Protein AF-A0A3D5JDA7-F1 (afdb_monomer_lite)

pLDDT: mean 91.05, std 12.35, range [34.69, 98.81]

Foldseek 3Di:
DDDPDPPCVVVPPPDPPADPPQHDDVSVVVCLVPVLPQDQDDQAQWDWDADPVQFIWIKHKFAAPDPAAQEEEEEAEAPQDALRRRVNSNVVVVCNVVRHIYIRTGQCLHDPSVVRHPDGDFLCSLVSCLVVLVVRCVVRPPHAYEYEYEASRLSSVVNNCVVPVVSVVSHPYYHYYNYDPDPPDD

Structure (mmCIF, N/CA/C/O backbone):
data_AF-A0A3D5JDA7-F1
#
_entry.id   AF-A0A3D5JDA7-F1
#
loop_
_atom_site.group_PDB
_atom_site.id
_atom_site.type_symbol
_atom_site.label_atom_id
_atom_site.label_alt_id
_atom_site.label_comp_id
_atom_site.label_asym_id
_atom_site.label_entity_id
_atom_site.label_seq_id
_atom_site.pdbx_PDB_ins_code
_atom_site.Cartn_x
_atom_site.Cartn_y
_atom_site.Cartn_z
_atom_site.occupancy
_atom_site.B_iso_or_equiv
_atom_site.auth_seq_id
_atom_site.auth_comp_id
_atom_site.auth_asym_id
_atom_site.auth_atom_id
_atom_site.pdbx_PDB_model_num
ATOM 1 N N . MET A 1 1 ? 11.408 -21.716 16.503 1.00 34.69 1 MET A N 1
ATOM 2 C CA . MET A 1 1 ? 11.773 -20.973 15.280 1.00 34.69 1 MET A CA 1
ATOM 3 C C . MET A 1 1 ? 10.853 -21.436 14.167 1.00 34.69 1 MET A C 1
ATOM 5 O O . MET A 1 1 ? 10.962 -22.576 13.739 1.00 34.69 1 MET A O 1
ATOM 9 N N . SER A 1 2 ? 9.880 -20.608 13.792 1.00 35.88 2 SER A N 1
ATOM 10 C CA . SER A 1 2 ? 9.043 -20.865 12.620 1.00 35.88 2 SER A CA 1
ATOM 11 C C . SER A 1 2 ? 9.889 -20.567 11.388 1.00 35.88 2 SER A C 1
ATOM 13 O O . SER A 1 2 ? 10.283 -19.421 11.195 1.00 35.88 2 SER A O 1
ATOM 15 N N . PHE A 1 3 ? 10.226 -21.583 10.599 1.00 36.78 3 PHE A N 1
ATOM 16 C CA . PHE A 1 3 ? 10.846 -21.373 9.293 1.00 36.78 3 PHE A CA 1
ATOM 17 C C . PHE A 1 3 ? 9.870 -20.619 8.377 1.00 36.78 3 PHE A C 1
ATOM 19 O O . PHE A 1 3 ? 8.657 -20.818 8.473 1.00 36.78 3 PHE A O 1
ATOM 26 N N . LEU A 1 4 ? 10.398 -19.788 7.472 1.00 46.84 4 LEU A N 1
ATOM 27 C CA . LEU A 1 4 ? 9.704 -19.424 6.235 1.00 46.84 4 LEU A CA 1
ATOM 28 C C . LEU A 1 4 ? 9.310 -20.736 5.547 1.00 46.84 4 LEU A C 1
ATOM 30 O O . LEU A 1 4 ? 10.174 -21.462 5.055 1.00 46.84 4 LEU A O 1
ATOM 34 N N . ARG A 1 5 ? 8.024 -21.095 5.582 1.00 48.41 5 ARG A N 1
ATOM 35 C CA . ARG A 1 5 ? 7.529 -22.211 4.779 1.00 48.41 5 ARG A CA 1
ATOM 36 C C . ARG A 1 5 ? 7.528 -21.757 3.326 1.00 48.41 5 ARG A C 1
ATOM 38 O O . ARG A 1 5 ? 6.917 -20.750 2.993 1.00 48.41 5 ARG A O 1
ATOM 45 N N . ASN A 1 6 ? 8.241 -22.492 2.480 1.00 56.59 6 ASN A N 1
ATOM 46 C CA . ASN A 1 6 ? 8.119 -22.385 1.032 1.00 56.59 6 ASN A CA 1
ATOM 47 C C . ASN A 1 6 ? 7.105 -23.434 0.544 1.00 56.59 6 ASN A C 1
ATOM 49 O O . ASN A 1 6 ? 7.445 -24.327 -0.222 1.00 56.59 6 ASN A O 1
ATOM 53 N N . ASP A 1 7 ? 5.883 -23.383 1.077 1.00 59.59 7 ASP A N 1
ATOM 54 C CA . ASP A 1 7 ? 4.738 -24.203 0.650 1.00 59.59 7 ASP A CA 1
ATOM 55 C C . ASP A 1 7 ? 3.916 -23.510 -0.453 1.00 59.59 7 ASP A C 1
ATOM 57 O O . ASP A 1 7 ? 2.915 -24.043 -0.926 1.00 59.59 7 ASP A O 1
ATOM 61 N N . ALA A 1 8 ? 4.373 -22.346 -0.927 1.00 57.91 8 ALA A N 1
ATOM 62 C CA . ALA A 1 8 ? 3.719 -21.565 -1.970 1.00 57.91 8 ALA A CA 1
ATOM 63 C C . ALA A 1 8 ? 3.495 -22.349 -3.276 1.00 57.91 8 ALA A C 1
ATOM 65 O O . ALA A 1 8 ? 2.518 -22.085 -3.970 1.00 57.91 8 ALA A O 1
ATOM 66 N N . ALA A 1 9 ? 4.355 -23.321 -3.600 1.00 57.16 9 ALA A N 1
ATOM 67 C CA . ALA A 1 9 ? 4.251 -24.106 -4.832 1.00 57.16 9 ALA A CA 1
ATOM 68 C C . ALA A 1 9 ? 2.962 -24.946 -4.921 1.00 57.16 9 ALA A C 1
ATOM 70 O O . ALA A 1 9 ? 2.455 -25.151 -6.021 1.00 57.16 9 ALA A O 1
ATOM 71 N N . ASP A 1 10 ? 2.410 -25.378 -3.782 1.00 64.38 10 ASP A N 1
ATOM 72 C CA . ASP A 1 10 ? 1.181 -26.184 -3.737 1.00 64.38 10 ASP A CA 1
ATOM 73 C C . ASP A 1 10 ? -0.087 -25.322 -3.587 1.00 64.38 10 ASP A C 1
ATOM 75 O O . ASP A 1 10 ? -1.205 -25.811 -3.751 1.00 64.38 10 ASP A O 1
ATOM 79 N N . VAL A 1 11 ? 0.075 -24.033 -3.266 1.00 68.06 11 VAL A N 1
ATOM 80 C CA . VAL A 1 11 ? -1.025 -23.104 -2.942 1.00 68.06 11 VAL A CA 1
ATOM 81 C C . VAL A 1 11 ? -1.235 -22.056 -4.041 1.00 68.06 11 VAL A C 1
ATOM 83 O O . VAL A 1 11 ? -2.347 -21.559 -4.217 1.00 68.06 11 VAL A O 1
ATOM 86 N N . ILE A 1 12 ? -0.188 -21.721 -4.800 1.00 67.69 12 ILE A N 1
ATOM 87 C CA . ILE A 1 12 ? -0.227 -20.726 -5.874 1.00 67.69 12 ILE A CA 1
ATOM 88 C C . ILE A 1 12 ? -0.239 -21.458 -7.222 1.00 67.69 12 ILE A C 1
ATOM 90 O O . ILE A 1 12 ? 0.688 -22.217 -7.507 1.00 67.69 12 ILE A O 1
ATOM 94 N N . PRO A 1 13 ? -1.254 -21.243 -8.082 1.00 73.62 13 PRO A N 1
ATOM 95 C CA . PRO A 1 13 ? -1.274 -21.856 -9.404 1.00 73.62 13 PRO A CA 1
ATOM 96 C C . PRO A 1 13 ? -0.044 -21.425 -10.222 1.00 73.62 13 PRO A C 1
ATOM 98 O O . PRO A 1 13 ? 0.426 -20.292 -10.071 1.00 73.62 13 PRO A O 1
ATOM 101 N N . PRO A 1 14 ? 0.470 -22.286 -11.121 1.00 72.00 14 PRO A N 1
ATOM 102 C CA . PRO A 1 14 ? 1.621 -21.945 -11.945 1.00 72.00 14 PRO A CA 1
ATOM 103 C C . PRO A 1 14 ? 1.342 -20.681 -12.765 1.00 72.00 14 PRO A C 1
ATOM 105 O O . PRO A 1 14 ? 0.269 -20.520 -13.354 1.00 72.00 14 PRO A O 1
ATOM 108 N N . PHE A 1 15 ? 2.319 -19.776 -12.812 1.00 79.00 15 PHE A N 1
ATOM 109 C CA . PHE A 1 15 ? 2.200 -18.536 -13.569 1.00 79.00 15 PHE A CA 1
ATOM 110 C C . PHE A 1 15 ? 2.144 -18.830 -15.076 1.00 79.00 15 PHE A C 1
ATOM 112 O O . PHE A 1 15 ? 3.141 -19.192 -15.692 1.00 79.00 15 PHE A O 1
ATOM 119 N N . GLY A 1 16 ? 0.966 -18.660 -15.682 1.00 80.06 16 GLY A N 1
ATOM 120 C CA . GLY A 1 16 ? 0.737 -18.855 -17.122 1.00 80.06 16 GLY A CA 1
ATOM 121 C C . GLY A 1 16 ? 0.811 -17.572 -17.959 1.00 80.06 16 GLY A C 1
ATOM 122 O O . GLY A 1 16 ? 0.364 -17.562 -19.105 1.00 80.06 16 GLY A O 1
ATOM 123 N N . GLY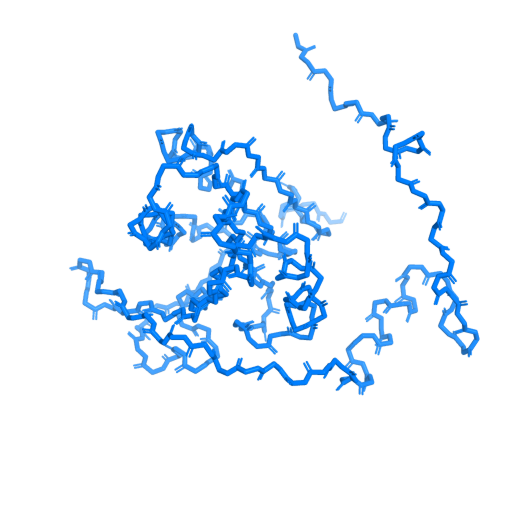 A 1 17 ? 1.294 -16.465 -17.383 1.00 82.38 17 GLY A N 1
ATOM 124 C CA . GLY A 1 17 ? 1.274 -15.138 -18.011 1.00 82.38 17 GLY A CA 1
ATOM 125 C C . GLY A 1 17 ? 2.428 -14.855 -18.978 1.00 82.38 17 GLY A C 1
ATOM 126 O O . GLY A 1 17 ? 2.442 -13.802 -19.620 1.00 82.38 17 GLY A O 1
ATOM 127 N N . GLU A 1 18 ? 3.394 -15.767 -19.101 1.00 87.94 18 GLU A N 1
ATOM 128 C CA . GLU A 1 18 ? 4.544 -15.586 -19.986 1.00 87.94 18 GLU A CA 1
ATOM 129 C C . GLU A 1 18 ? 4.147 -15.601 -21.462 1.00 87.94 18 GLU A C 1
ATOM 131 O O . GLU A 1 18 ? 3.424 -16.480 -21.932 1.00 87.94 18 GLU A O 1
ATOM 136 N N . ARG A 1 19 ? 4.615 -14.600 -22.217 1.00 87.25 19 ARG A N 1
ATOM 137 C CA . ARG A 1 19 ? 4.368 -14.490 -23.659 1.00 87.25 19 ARG A CA 1
ATOM 138 C C . ARG A 1 19 ? 5.565 -13.856 -24.331 1.00 87.25 19 ARG A C 1
ATOM 140 O O . ARG A 1 19 ? 5.957 -12.764 -23.932 1.00 87.25 19 ARG A O 1
ATOM 147 N N . PHE A 1 20 ? 6.080 -14.485 -25.388 1.00 90.75 20 PHE A N 1
ATOM 148 C CA . PHE A 1 20 ? 7.142 -13.912 -26.219 1.00 90.75 20 PHE A CA 1
ATOM 149 C C . PHE A 1 20 ? 6.814 -12.451 -26.610 1.00 90.75 20 PHE A C 1
ATOM 151 O O . PHE A 1 20 ? 5.687 -12.186 -27.044 1.00 90.75 20 PHE A O 1
ATOM 158 N N . PRO A 1 21 ? 7.750 -11.492 -26.460 1.00 91.62 21 PRO A N 1
ATOM 159 C CA . PRO A 1 21 ? 9.155 -11.662 -26.058 1.00 91.62 21 PRO A CA 1
ATOM 160 C C . PRO A 1 21 ? 9.408 -11.670 -24.534 1.00 91.62 21 PRO A C 1
ATOM 162 O O . PRO A 1 21 ? 10.550 -11.798 -24.114 1.00 91.62 21 PRO A O 1
ATOM 165 N N . TRP A 1 22 ? 8.377 -11.545 -23.696 1.00 91.75 22 TRP A N 1
ATOM 166 C CA . TRP A 1 22 ? 8.453 -11.444 -22.231 1.00 91.75 22 TRP A CA 1
ATOM 167 C C . TRP A 1 22 ? 8.431 -12.825 -21.551 1.00 91.75 22 TRP A C 1
ATOM 169 O O . TRP A 1 22 ? 7.424 -13.237 -20.971 1.00 91.75 22 TRP A O 1
ATOM 179 N N . ILE A 1 23 ? 9.527 -13.570 -21.677 1.00 90.94 23 ILE A N 1
ATOM 180 C CA . ILE A 1 23 ? 9.689 -14.912 -21.088 1.00 90.94 23 ILE A CA 1
ATOM 181 C C . ILE A 1 23 ? 10.634 -14.823 -19.882 1.00 90.94 23 ILE A C 1
ATOM 183 O O . ILE A 1 23 ? 11.684 -14.188 -19.972 1.00 90.94 23 ILE A O 1
ATOM 187 N N . GLY A 1 24 ? 10.265 -15.448 -18.763 1.00 88.56 24 GLY A N 1
ATOM 188 C CA . GLY A 1 24 ? 10.981 -15.355 -17.489 1.00 88.56 24 GLY A CA 1
ATOM 189 C C . GLY A 1 24 ? 10.700 -14.083 -16.672 1.00 88.56 24 GLY A C 1
ATOM 190 O O . GLY A 1 24 ? 10.201 -13.072 -17.176 1.00 88.56 24 GLY A O 1
ATOM 191 N N . GLY A 1 25 ? 11.042 -14.131 -15.379 1.00 85.50 25 GLY A N 1
ATOM 192 C CA . GLY A 1 25 ? 10.716 -13.084 -14.398 1.00 85.50 25 GLY A CA 1
ATOM 193 C C . GLY A 1 25 ? 11.324 -11.709 -14.699 1.00 85.50 25 GLY A C 1
ATOM 194 O O . GLY A 1 25 ? 10.655 -10.686 -14.530 1.00 85.50 25 GLY A O 1
ATOM 195 N N . ASP A 1 26 ? 12.553 -11.670 -15.216 1.00 89.19 26 ASP A N 1
ATOM 196 C CA . ASP A 1 26 ? 13.235 -10.410 -15.537 1.00 89.19 26 ASP A CA 1
ATOM 197 C C . ASP A 1 26 ? 12.553 -9.686 -16.698 1.00 89.19 26 ASP A C 1
ATOM 199 O O . ASP A 1 26 ? 12.237 -8.498 -16.608 1.00 89.19 26 ASP A O 1
ATOM 203 N N . LEU A 1 27 ? 12.246 -10.406 -17.782 1.00 91.00 27 LEU A N 1
ATOM 204 C CA . LEU A 1 27 ? 11.565 -9.813 -18.931 1.00 91.00 27 LEU A CA 1
ATOM 205 C C . LEU A 1 27 ? 10.109 -9.464 -18.611 1.00 91.00 27 LEU A C 1
ATOM 207 O O . LEU A 1 27 ? 9.596 -8.499 -19.169 1.00 91.00 27 LEU A O 1
ATOM 211 N N . GLN A 1 28 ? 9.450 -10.176 -17.693 1.00 87.88 28 GLN A N 1
ATOM 212 C CA . GLN A 1 28 ? 8.140 -9.776 -17.164 1.00 87.88 28 GLN A CA 1
ATOM 213 C C . GLN A 1 28 ? 8.218 -8.467 -16.368 1.00 87.88 28 GLN A C 1
ATOM 215 O O . GLN A 1 28 ? 7.375 -7.585 -16.537 1.00 87.88 28 GLN A O 1
ATOM 220 N N . THR A 1 29 ? 9.270 -8.291 -15.568 1.00 86.31 29 THR A N 1
ATOM 221 C CA . THR A 1 29 ? 9.523 -7.037 -14.847 1.00 86.31 29 THR A CA 1
ATOM 222 C C . THR A 1 29 ? 9.792 -5.892 -15.827 1.00 86.31 29 THR A C 1
ATOM 224 O O . THR A 1 29 ? 9.152 -4.845 -15.748 1.00 86.31 29 THR A O 1
ATOM 227 N N . ILE A 1 30 ? 10.666 -6.097 -16.818 1.00 88.56 30 ILE A N 1
ATOM 228 C CA . ILE A 1 30 ? 10.963 -5.092 -17.852 1.00 88.56 30 ILE A CA 1
ATOM 229 C C . ILE A 1 30 ? 9.715 -4.760 -18.679 1.00 88.56 30 ILE A C 1
ATOM 231 O O . ILE A 1 30 ? 9.437 -3.585 -18.918 1.00 88.56 30 ILE A O 1
ATOM 235 N N . ARG A 1 31 ? 8.921 -5.765 -19.078 1.00 89.44 31 ARG A N 1
ATOM 236 C CA . ARG A 1 31 ? 7.635 -5.570 -19.770 1.00 89.44 31 ARG A CA 1
ATOM 237 C C . ARG A 1 31 ? 6.768 -4.570 -19.021 1.00 89.44 31 ARG A C 1
ATOM 239 O O . ARG A 1 31 ? 6.199 -3.677 -19.646 1.00 89.44 31 ARG A O 1
ATOM 246 N N . HIS A 1 32 ? 6.645 -4.757 -17.709 1.00 84.75 32 HIS A N 1
ATOM 247 C CA . HIS A 1 32 ? 5.807 -3.938 -16.842 1.00 84.75 32 HIS A CA 1
ATOM 248 C C . HIS A 1 32 ? 6.232 -2.468 -16.859 1.00 84.75 32 HIS A C 1
ATOM 250 O O . HIS A 1 32 ? 5.383 -1.586 -16.960 1.00 84.75 32 HIS A O 1
ATOM 256 N N . PHE A 1 33 ? 7.541 -2.209 -16.862 1.00 83.12 33 PHE A N 1
ATOM 257 C CA . PHE A 1 33 ? 8.094 -0.858 -16.984 1.00 83.12 33 PHE A CA 1
ATOM 258 C C . PHE A 1 33 ? 8.031 -0.279 -18.403 1.00 83.12 33 PHE A C 1
ATOM 260 O O . PHE A 1 33 ? 8.069 0.935 -18.555 1.00 83.12 33 PHE A O 1
ATOM 267 N N . LEU A 1 34 ? 7.957 -1.098 -19.454 1.00 89.25 34 LEU A N 1
ATOM 268 C CA . LEU A 1 34 ? 7.920 -0.594 -20.832 1.00 89.25 34 LEU A CA 1
ATOM 269 C C . LEU A 1 34 ? 6.500 -0.363 -21.346 1.00 89.25 34 LEU A C 1
ATOM 271 O O . LEU A 1 34 ? 6.242 0.655 -21.982 1.00 89.25 34 LEU A O 1
ATOM 275 N N . ARG A 1 35 ? 5.575 -1.298 -21.105 1.00 88.06 35 ARG A N 1
ATOM 276 C CA . ARG A 1 35 ? 4.251 -1.270 -21.745 1.00 88.06 35 ARG A CA 1
ATOM 277 C C . ARG A 1 35 ? 3.276 -0.284 -21.132 1.00 88.06 35 ARG A C 1
ATOM 279 O O . ARG A 1 35 ? 2.443 0.227 -21.869 1.00 88.06 35 ARG A O 1
ATOM 286 N N . HIS A 1 36 ? 3.373 -0.043 -19.827 1.00 85.88 36 HIS A N 1
ATOM 287 C CA . HIS A 1 36 ? 2.443 0.815 -19.095 1.00 85.88 36 HIS A CA 1
ATOM 288 C C . HIS A 1 36 ? 0.955 0.549 -19.429 1.00 85.88 36 HIS A C 1
ATOM 290 O O . HIS A 1 36 ? 0.155 1.475 -19.546 1.00 85.88 36 HIS A O 1
ATOM 296 N N . ASP A 1 37 ? 0.588 -0.722 -19.610 1.00 90.44 37 ASP A N 1
ATOM 297 C CA . ASP A 1 37 ? -0.713 -1.158 -20.124 1.00 90.44 37 ASP A CA 1
ATOM 298 C C . ASP A 1 37 ? -1.729 -1.529 -19.033 1.00 90.44 37 ASP A C 1
ATOM 300 O O . ASP A 1 37 ? -2.756 -2.140 -19.329 1.00 90.44 37 ASP A O 1
ATOM 304 N N . ALA A 1 38 ? -1.461 -1.172 -17.774 1.00 90.69 38 ALA A N 1
ATOM 305 C CA . ALA A 1 38 ? -2.420 -1.332 -16.692 1.00 90.69 38 ALA A CA 1
ATOM 306 C C . ALA A 1 38 ? -3.684 -0.498 -16.950 1.00 90.69 38 ALA A C 1
ATOM 308 O O . ALA A 1 38 ? -3.579 0.665 -17.357 1.00 90.69 38 ALA A O 1
ATOM 309 N N . PRO A 1 39 ? -4.877 -1.059 -16.689 1.00 89.94 39 PRO A N 1
ATOM 310 C CA . PRO A 1 39 ? -6.116 -0.311 -16.809 1.00 89.94 39 PRO A CA 1
ATOM 311 C C . PRO A 1 39 ? -6.111 0.834 -15.796 1.00 89.94 39 PRO A C 1
ATOM 313 O O . PRO A 1 39 ? -5.867 0.612 -14.610 1.00 89.94 39 PRO A O 1
ATOM 316 N N . VAL A 1 40 ? -6.390 2.050 -16.264 1.00 93.00 40 VAL A N 1
ATOM 317 C CA . VAL A 1 40 ? -6.551 3.207 -15.380 1.00 93.00 40 VAL A CA 1
ATOM 318 C C . VAL A 1 40 ? -7.796 2.966 -14.523 1.00 93.00 40 VAL A C 1
ATOM 320 O O . VAL A 1 40 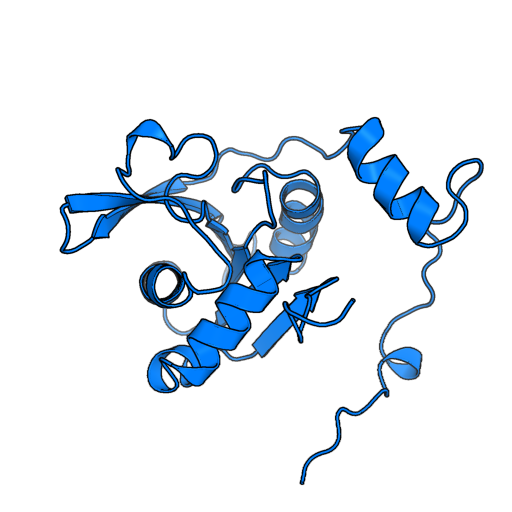? -8.882 2.796 -15.085 1.00 93.00 40 VAL A O 1
ATOM 323 N N . PRO A 1 41 ? -7.665 2.895 -13.191 1.00 90.62 41 PRO A N 1
ATOM 324 C CA . PRO A 1 41 ? -8.812 2.691 -12.329 1.00 90.62 41 PRO A CA 1
ATOM 325 C C . PRO A 1 41 ? -9.618 3.980 -12.157 1.00 90.62 41 PRO A C 1
ATOM 327 O O . PRO A 1 41 ? -9.169 5.067 -12.523 1.00 90.62 41 PRO A O 1
ATOM 330 N N . ASP A 1 42 ? -10.786 3.863 -11.524 1.00 92.31 42 ASP A N 1
ATOM 331 C CA . ASP A 1 42 ? -11.429 5.025 -10.909 1.00 92.31 42 ASP A CA 1
ATOM 332 C C . ASP A 1 42 ? -10.459 5.702 -9.918 1.00 92.31 42 ASP A C 1
ATOM 334 O O . ASP A 1 42 ? -9.550 5.060 -9.375 1.00 92.31 42 ASP A O 1
ATOM 338 N N . SER A 1 43 ? -10.623 7.001 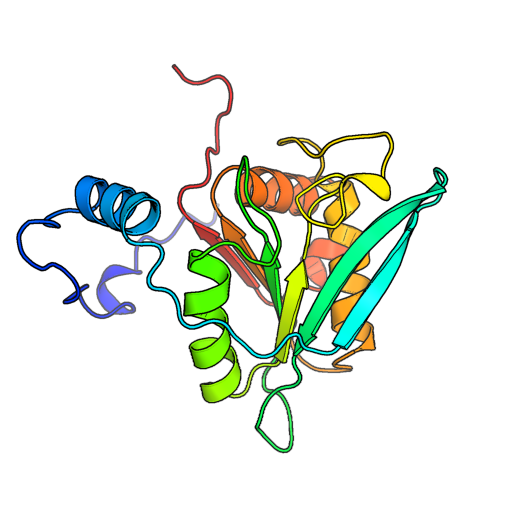-9.667 1.00 92.50 43 SER A N 1
ATOM 339 C CA . SER A 1 43 ? -9.749 7.724 -8.738 1.00 92.50 43 SER A CA 1
ATOM 340 C C . SER A 1 43 ? -9.880 7.160 -7.324 1.00 92.50 43 SER A C 1
ATOM 342 O O . SER A 1 43 ? -8.874 6.971 -6.632 1.00 92.50 43 SER A O 1
ATOM 344 N N . GLY A 1 44 ? -11.104 6.786 -6.940 1.00 95.50 44 GLY A N 1
ATOM 345 C CA . GLY A 1 44 ? -11.482 6.483 -5.563 1.00 95.50 44 GLY A CA 1
ATOM 346 C C . GLY A 1 44 ? -11.634 7.751 -4.734 1.00 95.50 44 GLY A C 1
ATOM 347 O O . GLY A 1 44 ? -11.498 8.869 -5.237 1.00 95.50 44 GLY A O 1
ATOM 348 N N . GLU A 1 45 ? -11.916 7.565 -3.452 1.00 97.50 45 GLU A N 1
ATOM 349 C CA . GLU A 1 45 ? -12.032 8.653 -2.493 1.00 97.50 45 GLU A CA 1
ATOM 350 C C . GLU A 1 45 ? -10.644 9.104 -2.028 1.00 97.50 45 GLU A C 1
ATOM 352 O O . GLU A 1 45 ? -9.885 8.320 -1.457 1.00 97.50 45 GLU A O 1
ATOM 357 N N . GLU A 1 46 ? -10.311 10.374 -2.245 1.00 98.06 46 GLU A N 1
ATOM 358 C CA . GLU A 1 46 ? -9.055 10.943 -1.762 1.00 98.06 46 GLU A CA 1
ATOM 359 C C . GLU A 1 46 ? -9.017 10.991 -0.226 1.00 98.06 46 GLU A C 1
ATOM 361 O O . GLU A 1 46 ? -9.973 11.398 0.436 1.00 98.06 46 GLU A O 1
ATOM 366 N N . VAL A 1 47 ? -7.881 10.597 0.348 1.00 98.44 47 VAL A N 1
ATOM 367 C CA . VAL A 1 47 ? -7.611 10.692 1.781 1.00 98.44 47 VAL A CA 1
ATOM 368 C C . VAL A 1 47 ? -6.307 11.446 2.001 1.00 98.44 47 VAL A C 1
ATOM 370 O O . VAL A 1 47 ? -5.239 10.988 1.594 1.00 98.44 47 VAL A O 1
ATOM 373 N N . LEU A 1 48 ? -6.398 12.580 2.692 1.00 98.38 48 LEU A N 1
ATOM 374 C CA . LEU A 1 48 ? -5.253 13.343 3.179 1.00 98.38 48 LEU A CA 1
ATOM 375 C C . LEU A 1 48 ? -5.048 13.082 4.670 1.00 98.38 48 LEU A C 1
ATOM 377 O O . LEU A 1 48 ? -6.006 13.069 5.442 1.00 98.38 48 LEU A O 1
ATOM 381 N N . ILE A 1 49 ? -3.793 12.883 5.064 1.00 98.44 49 ILE A N 1
ATOM 382 C CA . ILE A 1 49 ? -3.400 12.622 6.450 1.00 98.44 49 ILE A CA 1
ATOM 383 C C . ILE A 1 49 ? -2.349 13.653 6.847 1.00 98.44 49 ILE A C 1
ATOM 385 O O . ILE A 1 49 ? -1.273 13.697 6.251 1.00 98.44 49 ILE A O 1
ATOM 389 N N . GLU A 1 50 ? -2.659 14.471 7.847 1.00 97.88 50 GLU A N 1
ATOM 390 C CA . GLU A 1 50 ? -1.710 15.408 8.454 1.00 97.88 50 GLU A CA 1
ATOM 391 C C . GLU A 1 50 ? -0.751 14.651 9.381 1.00 97.88 50 GLU A C 1
ATOM 393 O O . GLU A 1 50 ? -1.177 13.782 10.144 1.00 97.88 50 GLU A O 1
ATOM 398 N N . LEU A 1 51 ? 0.539 14.977 9.320 1.00 96.69 51 LEU A N 1
ATOM 399 C CA . LEU A 1 51 ? 1.564 14.441 10.216 1.00 96.69 51 LEU A CA 1
ATOM 400 C C . LEU A 1 51 ? 1.996 15.511 11.221 1.00 96.69 51 LEU A C 1
ATOM 402 O O . LEU A 1 51 ? 1.931 16.705 10.935 1.00 96.69 51 LEU A O 1
ATOM 406 N N . ASP A 1 52 ? 2.521 15.089 12.372 1.00 95.31 52 ASP A N 1
ATOM 407 C CA . ASP A 1 52 ? 2.935 15.999 13.454 1.00 95.31 52 ASP A CA 1
ATOM 408 C C . ASP A 1 52 ? 4.014 17.007 13.038 1.00 95.31 52 ASP A C 1
ATOM 410 O O . ASP A 1 52 ? 4.132 18.085 13.619 1.00 95.31 52 ASP A O 1
ATOM 414 N N . ASP A 1 53 ? 4.820 16.672 12.027 1.00 95.00 53 ASP A N 1
ATOM 415 C CA . ASP A 1 53 ? 5.826 17.590 11.507 1.00 95.00 53 ASP A CA 1
ATOM 416 C C . ASP A 1 53 ? 5.270 18.592 10.484 1.00 95.00 53 ASP A C 1
ATOM 418 O O . ASP A 1 53 ? 6.012 19.481 10.068 1.00 95.00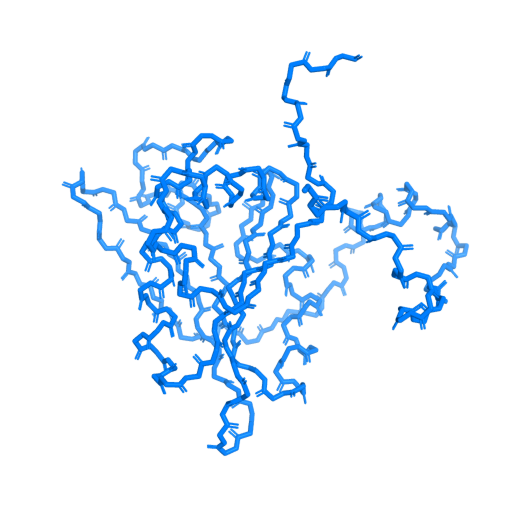 53 ASP A O 1
ATOM 422 N N . GLY A 1 54 ? 3.990 18.511 10.118 1.00 96.31 54 GLY A N 1
ATOM 423 C CA . GLY A 1 54 ? 3.321 19.388 9.154 1.00 96.31 54 GLY A CA 1
ATOM 424 C C . GLY A 1 54 ? 3.474 18.961 7.692 1.00 96.31 54 GLY A C 1
ATOM 425 O O . GLY A 1 54 ? 3.023 19.681 6.802 1.00 96.31 54 GLY A O 1
ATOM 426 N N . ASP A 1 55 ? 4.123 17.822 7.418 1.00 97.69 55 ASP A N 1
ATOM 427 C CA . ASP A 1 55 ? 3.991 17.161 6.117 1.00 97.69 55 ASP A CA 1
ATOM 428 C C . ASP A 1 55 ? 2.634 16.436 6.038 1.00 97.69 55 ASP A C 1
ATOM 430 O O . ASP A 1 55 ? 2.001 16.149 7.056 1.00 97.69 55 ASP A O 1
ATOM 434 N N . ARG A 1 56 ? 2.198 16.093 4.822 1.00 98.12 56 ARG A N 1
ATOM 435 C CA . ARG A 1 56 ? 0.960 15.336 4.603 1.00 98.12 56 ARG A CA 1
ATOM 436 C C . ARG A 1 56 ? 1.186 14.105 3.747 1.00 98.12 56 ARG A C 1
ATOM 438 O O . ARG A 1 56 ? 1.981 14.121 2.804 1.00 98.12 56 ARG A O 1
ATOM 445 N N . LEU A 1 57 ? 0.443 13.051 4.059 1.00 98.38 57 LEU A N 1
ATOM 446 C CA . LEU A 1 57 ? 0.338 11.852 3.238 1.00 98.38 57 LEU A CA 1
ATOM 447 C C . LEU A 1 57 ? -0.944 11.893 2.408 1.00 98.38 57 LEU A C 1
ATOM 449 O O . LEU A 1 57 ? -1.947 12.475 2.819 1.00 98.38 57 LEU A O 1
ATOM 453 N N . LEU A 1 58 ? -0.899 11.246 1.247 1.00 98.50 58 LEU A N 1
ATOM 454 C CA . LEU A 1 58 ? -2.014 11.145 0.313 1.00 98.50 58 LEU A CA 1
ATOM 455 C C . LEU A 1 58 ? -2.297 9.674 0.026 1.00 98.50 58 LEU A C 1
ATOM 457 O O . LEU A 1 58 ? -1.376 8.903 -0.252 1.00 98.50 58 LEU A O 1
ATOM 461 N N . ALA A 1 59 ? -3.567 9.303 0.026 1.00 98.56 59 ALA A N 1
ATOM 462 C CA . ALA A 1 59 ? -4.040 7.998 -0.398 1.00 98.56 59 ALA A CA 1
ATOM 463 C C . ALA A 1 59 ? -5.352 8.118 -1.180 1.00 98.56 59 ALA A C 1
ATOM 465 O O . ALA A 1 59 ? -6.003 9.160 -1.179 1.00 98.56 59 ALA A O 1
ATOM 466 N N . ALA A 1 60 ? -5.741 7.023 -1.822 1.00 98.44 60 ALA A N 1
ATOM 467 C CA . ALA A 1 60 ? -7.032 6.858 -2.464 1.00 98.44 60 ALA A CA 1
ATOM 468 C C . ALA A 1 60 ? -7.703 5.584 -1.941 1.00 98.44 60 ALA A C 1
ATOM 470 O O . ALA A 1 60 ? -7.158 4.483 -2.082 1.00 98.44 60 ALA A O 1
ATOM 471 N N . PHE A 1 61 ? -8.875 5.733 -1.330 1.00 98.50 61 PHE A N 1
ATOM 472 C CA . PHE A 1 61 ? -9.679 4.641 -0.798 1.00 98.50 61 PHE A CA 1
ATOM 473 C C . PHE A 1 61 ? -10.724 4.173 -1.813 1.00 98.50 61 PHE A C 1
ATOM 475 O O . PHE A 1 61 ? -11.416 4.967 -2.445 1.00 98.50 61 PHE A O 1
ATOM 482 N N . HIS A 1 62 ? -10.839 2.858 -1.950 1.00 97.81 62 HIS A N 1
ATOM 483 C CA . HIS A 1 62 ? -11.754 2.171 -2.849 1.00 97.81 62 HIS A CA 1
ATOM 484 C C . HIS A 1 62 ? -12.568 1.166 -2.033 1.00 97.81 62 HIS A C 1
ATOM 486 O O . HIS A 1 62 ? -11.991 0.177 -1.567 1.00 97.81 62 HIS A O 1
ATOM 492 N N . PRO A 1 63 ? -13.876 1.385 -1.824 1.00 96.44 63 PRO A N 1
ATOM 493 C CA . PRO A 1 63 ? -14.697 0.431 -1.093 1.00 96.44 63 PRO A CA 1
ATOM 494 C C . PRO A 1 63 ? -14.881 -0.861 -1.899 1.00 96.44 63 PRO A C 1
ATOM 496 O O . PRO A 1 63 ? -14.965 -0.836 -3.130 1.00 96.44 63 PRO A O 1
ATOM 499 N N . ALA A 1 64 ? -14.979 -1.996 -1.205 1.00 93.94 64 ALA A N 1
ATOM 500 C CA . ALA A 1 64 ? -15.347 -3.264 -1.828 1.00 93.94 64 ALA A CA 1
ATOM 501 C C . ALA A 1 64 ? -16.672 -3.144 -2.604 1.00 93.94 64 ALA A C 1
ATOM 503 O O . ALA A 1 64 ? -17.607 -2.472 -2.174 1.00 93.94 64 ALA A O 1
ATOM 504 N N . THR A 1 65 ? -16.795 -3.878 -3.712 1.00 87.75 65 THR A N 1
ATOM 505 C CA . THR A 1 65 ? -18.053 -3.943 -4.486 1.00 87.75 65 THR A CA 1
ATOM 506 C C . THR A 1 65 ? -19.146 -4.772 -3.796 1.00 87.75 65 THR A C 1
ATOM 508 O O . THR A 1 65 ? -20.318 -4.700 -4.164 1.00 87.75 65 THR A O 1
ATOM 511 N N . ALA A 1 66 ? -18.774 -5.576 -2.796 1.00 81.00 66 ALA A N 1
ATOM 512 C CA . ALA A 1 66 ? -19.685 -6.414 -2.028 1.00 81.00 66 ALA A CA 1
ATOM 513 C C . ALA A 1 66 ? -20.416 -5.618 -0.931 1.00 81.00 66 ALA A C 1
ATOM 515 O O . ALA A 1 66 ? -19.869 -4.676 -0.369 1.00 81.00 66 ALA A O 1
ATOM 516 N N . VAL A 1 67 ? -21.620 -6.071 -0.546 1.00 78.94 67 VAL A N 1
ATOM 517 C CA . VAL A 1 67 ? -22.430 -5.466 0.540 1.00 78.94 67 VAL A CA 1
ATOM 518 C C . VAL A 1 67 ? -21.660 -5.385 1.864 1.00 78.94 67 VAL A C 1
ATOM 520 O O . VAL A 1 67 ? -21.852 -4.457 2.644 1.00 78.94 67 VAL A O 1
ATOM 523 N N . ARG A 1 68 ? -20.778 -6.359 2.118 1.00 85.50 68 ARG A N 1
ATOM 524 C CA . ARG A 1 68 ? -19.825 -6.340 3.227 1.00 85.50 68 ARG A CA 1
ATOM 525 C C . ARG A 1 68 ? -18.441 -6.701 2.705 1.00 85.50 68 ARG A C 1
ATOM 527 O O . ARG A 1 68 ? -18.279 -7.741 2.066 1.00 85.50 68 ARG A O 1
ATOM 534 N N . SER A 1 69 ? -17.463 -5.860 3.020 1.00 92.19 69 SER A N 1
ATOM 535 C CA . SER A 1 69 ? -16.056 -6.099 2.713 1.00 92.19 69 SER A CA 1
ATOM 536 C C . SER A 1 69 ? -15.526 -7.330 3.455 1.00 92.19 69 SER A C 1
ATOM 538 O O . SER A 1 69 ? -15.847 -7.567 4.624 1.00 92.19 69 SER A O 1
ATOM 540 N N . LYS A 1 70 ? -14.704 -8.128 2.770 1.00 96.88 70 LYS A N 1
ATOM 541 C CA . LYS A 1 70 ? -13.959 -9.251 3.363 1.00 96.88 70 LYS A CA 1
ATOM 542 C C . LYS A 1 70 ? -12.684 -8.797 4.076 1.00 96.88 70 LYS A C 1
ATOM 544 O O . LYS A 1 70 ? -12.089 -9.593 4.796 1.00 96.88 70 LYS A O 1
ATOM 549 N N . GLY A 1 71 ? -12.257 -7.556 3.860 1.00 97.94 71 GLY A N 1
ATOM 550 C CA . GLY A 1 71 ? -11.012 -6.995 4.369 1.00 97.94 71 GLY A CA 1
ATOM 551 C C . GLY A 1 71 ? -10.563 -5.790 3.550 1.00 97.94 71 GLY A C 1
ATOM 552 O O . GLY A 1 71 ? -11.055 -5.570 2.446 1.00 97.94 71 GLY A O 1
ATOM 553 N N . CYS A 1 72 ? -9.587 -5.044 4.054 1.00 98.56 72 CYS A N 1
ATOM 554 C CA . CYS A 1 72 ? -9.019 -3.894 3.352 1.00 98.56 72 CYS A CA 1
ATOM 555 C C . CYS A 1 72 ? -7.536 -4.123 3.039 1.00 98.56 72 CYS A C 1
ATOM 557 O O . CYS A 1 72 ? -6.762 -4.476 3.928 1.00 98.56 72 CYS A O 1
ATOM 559 N N . VAL A 1 73 ? -7.143 -3.932 1.777 1.00 98.69 73 VAL A N 1
ATOM 560 C CA . VAL A 1 73 ? -5.759 -4.068 1.302 1.00 98.69 73 VAL A CA 1
ATOM 561 C C . VAL A 1 73 ? -5.109 -2.693 1.167 1.00 98.69 73 VAL A C 1
ATOM 563 O O . VAL A 1 73 ? -5.510 -1.890 0.326 1.00 98.69 73 VAL A O 1
ATOM 566 N N . ILE A 1 74 ? -4.061 -2.443 1.945 1.00 98.81 74 ILE A N 1
ATOM 567 C CA . ILE A 1 74 ? -3.205 -1.258 1.854 1.00 98.81 74 ILE A CA 1
ATOM 568 C C . ILE A 1 74 ? -2.110 -1.544 0.821 1.00 98.81 74 ILE A C 1
ATOM 570 O O . ILE A 1 74 ? -1.233 -2.377 1.060 1.00 98.81 74 ILE A O 1
ATOM 574 N N . ALA A 1 75 ? -2.168 -0.883 -0.335 1.00 98.56 75 ALA A N 1
ATOM 575 C CA . ALA A 1 75 ? -1.247 -1.094 -1.448 1.00 98.56 75 ALA A CA 1
ATOM 576 C C . ALA A 1 75 ? -0.120 -0.049 -1.440 1.00 98.56 75 ALA A C 1
ATOM 578 O O . ALA A 1 75 ? -0.359 1.133 -1.700 1.00 98.56 75 ALA A O 1
ATOM 579 N N . VAL A 1 76 ? 1.106 -0.503 -1.164 1.00 98.50 76 VAL A N 1
ATOM 580 C CA . VAL A 1 76 ? 2.313 0.322 -1.013 1.00 98.50 76 VAL A CA 1
ATOM 581 C C . VAL A 1 76 ? 3.248 0.121 -2.211 1.00 98.50 76 VAL A C 1
ATOM 583 O O . VAL A 1 76 ? 3.630 -1.006 -2.546 1.00 98.50 76 VAL A O 1
ATOM 586 N N . HIS A 1 77 ? 3.623 1.225 -2.860 1.00 97.44 77 HIS A N 1
ATOM 587 C CA . HIS A 1 77 ? 4.497 1.221 -4.038 1.00 97.44 77 HIS A CA 1
ATOM 588 C C . HIS A 1 77 ? 5.986 1.042 -3.686 1.00 97.44 77 HIS A C 1
ATOM 590 O O . HIS A 1 77 ? 6.382 1.104 -2.527 1.00 97.44 77 HIS A O 1
ATOM 596 N N . GLY A 1 78 ? 6.827 0.839 -4.705 1.00 95.25 78 GLY A N 1
ATOM 597 C CA . GLY A 1 78 ? 8.291 0.782 -4.581 1.00 95.25 78 GLY A CA 1
ATOM 598 C C . GLY A 1 78 ? 8.999 2.103 -4.909 1.00 95.25 78 GLY A C 1
ATOM 599 O O . GLY A 1 78 ? 8.366 3.150 -5.050 1.00 95.25 78 GLY A O 1
ATOM 600 N N . LEU A 1 79 ? 10.326 2.050 -5.061 1.00 93.88 79 LEU A N 1
ATOM 601 C CA . LEU A 1 79 ? 11.148 3.205 -5.442 1.00 93.88 79 LEU A CA 1
ATOM 602 C C . LEU A 1 79 ? 10.673 3.829 -6.767 1.00 93.88 79 LEU A C 1
ATOM 604 O O . LEU A 1 79 ? 10.279 3.119 -7.687 1.00 93.88 79 LEU A O 1
ATOM 608 N N . ALA A 1 80 ? 10.717 5.160 -6.843 1.00 91.31 80 ALA A N 1
ATOM 609 C CA . ALA A 1 80 ? 10.232 5.982 -7.955 1.00 91.31 80 ALA A CA 1
ATOM 610 C C . ALA A 1 80 ? 8.740 5.794 -8.317 1.00 91.31 80 ALA A C 1
ATOM 612 O O . ALA A 1 80 ? 8.280 6.341 -9.316 1.00 91.31 80 ALA A O 1
ATOM 613 N N . GLY A 1 81 ? 7.979 5.054 -7.506 1.00 93.88 81 GLY A N 1
ATOM 614 C CA . GLY A 1 81 ? 6.547 4.851 -7.691 1.00 93.88 81 GLY A CA 1
ATOM 615 C C . GLY A 1 81 ? 5.680 5.897 -6.990 1.00 93.88 81 GLY A C 1
ATOM 616 O O . GLY A 1 81 ? 6.166 6.846 -6.372 1.00 93.88 81 GLY A O 1
ATOM 617 N N . CYS A 1 82 ? 4.376 5.665 -7.074 1.00 96.62 82 CYS A N 1
ATOM 618 C CA . CYS A 1 82 ? 3.315 6.370 -6.365 1.00 96.62 82 CYS A CA 1
ATOM 619 C C . CYS A 1 82 ? 2.099 5.433 -6.242 1.00 96.62 82 CYS A C 1
ATOM 621 O O . CYS A 1 82 ? 2.141 4.298 -6.727 1.00 96.62 82 CYS A O 1
ATOM 623 N N . MET A 1 83 ? 1.001 5.903 -5.647 1.00 96.62 83 MET A N 1
ATOM 624 C CA . MET A 1 83 ? -0.253 5.138 -5.559 1.00 96.62 83 MET A CA 1
ATOM 625 C C . MET A 1 83 ? -0.814 4.714 -6.930 1.00 96.62 83 MET A C 1
ATOM 627 O O . MET A 1 83 ? -1.628 3.793 -7.002 1.00 96.62 83 MET A O 1
ATOM 631 N N . ASP A 1 84 ? -0.367 5.368 -8.006 1.00 95.56 84 ASP A N 1
ATOM 632 C CA . ASP A 1 84 ? -0.757 5.118 -9.396 1.00 95.56 84 ASP A CA 1
ATOM 633 C C . ASP A 1 84 ? 0.247 4.251 -10.176 1.00 95.56 84 ASP A C 1
ATOM 635 O O . ASP A 1 84 ? 0.216 4.174 -11.404 1.00 95.56 84 ASP A O 1
ATOM 639 N N . ALA A 1 85 ? 1.167 3.580 -9.479 1.00 94.69 85 ALA A N 1
ATOM 640 C CA . ALA A 1 85 ? 2.083 2.651 -10.120 1.00 94.69 85 ALA A CA 1
ATOM 641 C C . ALA A 1 85 ? 1.325 1.494 -10.798 1.00 94.69 85 ALA A C 1
ATOM 643 O O . ALA A 1 85 ? 0.369 0.940 -10.256 1.00 94.69 85 ALA A O 1
ATOM 644 N N . GLN A 1 86 ? 1.827 1.054 -11.952 1.00 92.75 86 GLN A N 1
ATOM 645 C CA . GLN A 1 86 ? 1.202 0.029 -12.800 1.00 92.75 86 GLN A CA 1
ATOM 646 C C . GLN A 1 86 ? 0.829 -1.264 -12.052 1.00 92.75 86 GLN A C 1
ATOM 648 O O . GLN A 1 86 ? -0.206 -1.861 -12.325 1.00 92.75 86 GLN A O 1
ATOM 653 N N . HIS A 1 87 ? 1.643 -1.704 -11.084 1.00 91.81 87 HIS A N 1
ATOM 654 C CA . HIS A 1 87 ? 1.347 -2.916 -10.308 1.00 91.81 87 HIS A CA 1
ATOM 655 C C . HIS A 1 87 ? 0.161 -2.714 -9.352 1.00 91.81 87 HIS A C 1
ATOM 657 O O . HIS A 1 87 ? -0.610 -3.643 -9.138 1.00 91.81 87 HIS A O 1
ATOM 663 N N . ILE A 1 88 ? -0.031 -1.498 -8.828 1.00 95.88 88 ILE A N 1
ATOM 664 C CA . ILE A 1 88 ? -1.190 -1.145 -8.001 1.00 95.88 88 ILE A CA 1
ATOM 665 C C . ILE A 1 88 ? -2.450 -1.062 -8.869 1.00 95.88 88 ILE A C 1
ATOM 667 O O . ILE A 1 88 ? -3.503 -1.555 -8.470 1.00 95.88 88 ILE A O 1
ATOM 671 N N . TRP A 1 89 ? -2.353 -0.491 -10.071 1.00 95.44 89 TRP A N 1
ATOM 672 C CA . TRP A 1 89 ? -3.479 -0.439 -11.008 1.00 95.44 89 TRP A CA 1
ATOM 673 C C . TRP A 1 89 ? -3.926 -1.828 -11.478 1.00 95.44 89 TRP A C 1
ATOM 675 O O . TRP A 1 89 ? -5.124 -2.088 -11.527 1.00 95.44 89 TRP A O 1
ATOM 685 N N . TRP A 1 90 ? -2.997 -2.752 -11.742 1.00 93.69 90 TRP A N 1
ATOM 686 C CA . TRP A 1 90 ? -3.345 -4.152 -12.025 1.00 93.69 90 TRP A CA 1
ATOM 687 C C . TRP A 1 90 ? -3.962 -4.874 -10.819 1.00 93.69 90 TRP A C 1
ATOM 689 O O . TRP A 1 90 ? -4.851 -5.708 -10.994 1.00 93.69 90 TRP A O 1
ATOM 699 N N . LEU A 1 91 ? -3.509 -4.553 -9.604 1.00 94.12 91 LEU A N 1
ATOM 700 C CA . LEU A 1 91 ? -4.003 -5.149 -8.363 1.00 94.12 91 LEU A CA 1
ATOM 701 C C . LEU A 1 91 ? -5.446 -4.734 -8.052 1.00 94.12 91 LEU A C 1
ATOM 703 O O . LEU A 1 91 ? -6.263 -5.579 -7.684 1.00 94.12 91 LEU A O 1
ATOM 707 N N . LEU A 1 92 ? -5.766 -3.445 -8.193 1.00 96.50 92 LEU A N 1
ATOM 708 C CA . LEU A 1 92 ? -7.031 -2.878 -7.731 1.00 96.50 92 LEU A CA 1
ATOM 709 C C . LEU A 1 92 ? -8.286 -3.633 -8.216 1.00 96.50 92 LEU A C 1
ATOM 711 O O . LEU A 1 92 ? -9.068 -4.048 -7.359 1.00 96.50 92 LEU A O 1
ATOM 715 N N . PRO A 1 93 ? -8.514 -3.868 -9.525 1.00 94.19 93 PRO A N 1
ATOM 716 C CA . PRO A 1 93 ? -9.733 -4.535 -9.978 1.00 94.19 93 PRO A CA 1
ATOM 717 C C . PRO A 1 93 ? -9.852 -5.963 -9.435 1.00 94.19 93 PRO A C 1
ATOM 719 O O . PRO A 1 93 ? -10.960 -6.419 -9.164 1.00 94.19 93 PRO A O 1
ATOM 722 N N . GLN A 1 94 ? -8.727 -6.656 -9.223 1.00 93.12 94 GLN A N 1
ATOM 723 C CA . GLN A 1 94 ? -8.721 -8.007 -8.658 1.00 93.12 94 GLN A CA 1
ATOM 724 C C . GLN A 1 94 ? -9.126 -7.993 -7.180 1.00 93.12 94 GLN A C 1
ATOM 726 O O . GLN A 1 94 ? -9.946 -8.806 -6.757 1.00 93.12 94 GLN A O 1
ATOM 731 N N . VAL A 1 95 ? -8.608 -7.034 -6.406 1.00 95.50 95 VAL A N 1
ATOM 732 C CA . VAL A 1 95 ? -8.956 -6.841 -4.987 1.00 95.50 95 VAL A CA 1
ATOM 733 C C . VAL A 1 95 ? -10.443 -6.509 -4.833 1.00 95.50 95 VAL A C 1
ATOM 735 O O . VAL A 1 95 ? -11.147 -7.161 -4.055 1.00 95.50 95 VAL A O 1
ATOM 738 N N . LEU A 1 96 ? -10.946 -5.565 -5.633 1.00 96.00 96 LEU A N 1
ATOM 739 C CA . LEU A 1 96 ? -12.349 -5.147 -5.587 1.00 96.00 96 LEU A CA 1
ATOM 740 C C . LEU A 1 96 ? -13.307 -6.265 -6.018 1.00 96.00 96 LEU A C 1
ATOM 742 O O . LEU A 1 96 ? -14.342 -6.460 -5.375 1.00 96.00 96 LEU A O 1
ATOM 746 N N . ALA A 1 97 ? -12.965 -7.024 -7.065 1.00 93.69 97 ALA A N 1
ATOM 747 C CA . ALA A 1 97 ? -13.754 -8.169 -7.528 1.00 93.69 97 ALA A CA 1
ATOM 748 C C . ALA A 1 97 ? -13.734 -9.341 -6.532 1.00 93.69 97 ALA A C 1
ATOM 750 O O . ALA A 1 97 ? -14.722 -10.062 -6.397 1.00 93.69 97 ALA A O 1
ATOM 751 N N . ALA A 1 98 ? -12.640 -9.514 -5.785 1.00 94.56 98 ALA A N 1
ATOM 752 C CA . ALA A 1 98 ? -12.553 -10.508 -4.719 1.00 94.56 98 ALA A CA 1
ATOM 753 C C . ALA A 1 98 ? -13.390 -10.139 -3.472 1.00 94.56 98 ALA A C 1
ATOM 755 O O . ALA A 1 98 ? -13.613 -10.997 -2.607 1.00 94.56 98 ALA A O 1
ATOM 756 N N . GLY A 1 99 ? -13.900 -8.904 -3.397 1.00 96.94 99 GLY A N 1
ATOM 757 C CA . GLY A 1 99 ? -14.743 -8.399 -2.310 1.00 96.94 99 GLY A CA 1
ATOM 758 C C . GLY A 1 99 ? -13.966 -7.735 -1.174 1.00 96.94 99 GLY A C 1
ATOM 759 O O . GLY A 1 99 ? -14.460 -7.710 -0.048 1.00 96.94 99 GLY A O 1
ATOM 760 N N . TYR A 1 100 ? -12.764 -7.233 -1.449 1.00 98.12 100 TYR A N 1
ATOM 761 C CA . TYR A 1 100 ? -11.947 -6.470 -0.506 1.00 98.12 100 TYR A CA 1
ATOM 762 C C . TYR A 1 100 ? -11.979 -4.984 -0.865 1.00 98.12 100 TYR A C 1
ATOM 764 O O . TYR A 1 100 ? -12.036 -4.635 -2.043 1.00 98.12 100 TYR A O 1
ATOM 772 N N . SER A 1 101 ? -11.910 -4.115 0.140 1.00 98.25 101 SER A N 1
ATOM 773 C CA . SER A 1 101 ? -11.612 -2.694 -0.058 1.00 98.25 101 SER A CA 1
ATOM 774 C C . SER A 1 101 ? -10.116 -2.514 -0.336 1.00 98.25 101 SER A C 1
ATOM 776 O O . SER A 1 101 ? -9.300 -3.376 0.003 1.00 98.25 101 SER A O 1
ATOM 778 N N . CYS A 1 102 ? -9.724 -1.389 -0.930 1.00 98.44 102 CYS A N 1
ATOM 779 C CA . CYS A 1 102 ? -8.322 -1.077 -1.188 1.00 98.44 102 CYS A CA 1
ATOM 780 C C . CYS A 1 102 ? -7.983 0.367 -0.818 1.00 98.44 102 CYS A C 1
ATOM 782 O O . CYS A 1 102 ? -8.672 1.298 -1.221 1.00 98.44 102 CYS A O 1
ATOM 784 N N . LEU A 1 103 ? -6.887 0.557 -0.088 1.00 98.69 103 LEU A N 1
ATOM 785 C CA . LEU A 1 103 ? -6.282 1.857 0.163 1.00 98.69 103 LEU A CA 1
ATOM 786 C C . LEU A 1 103 ? -4.960 1.928 -0.605 1.00 98.69 103 LEU A C 1
ATOM 788 O O . LEU A 1 103 ? -3.969 1.317 -0.208 1.00 98.69 103 LEU A O 1
ATOM 792 N N . ARG A 1 104 ? -4.937 2.660 -1.719 1.00 98.25 104 ARG A N 1
ATOM 793 C CA . ARG A 1 104 ? -3.713 2.900 -2.496 1.00 98.25 104 ARG A CA 1
ATOM 794 C C . ARG A 1 104 ? -2.997 4.099 -1.896 1.00 98.25 104 ARG A C 1
ATOM 796 O O . ARG A 1 104 ? -3.603 5.160 -1.788 1.00 98.25 104 ARG A O 1
ATOM 803 N N . VAL A 1 105 ? -1.735 3.954 -1.504 1.00 98.56 105 VAL A N 1
ATOM 804 C CA . VAL A 1 105 ? -1.045 4.996 -0.726 1.00 98.56 105 VAL A CA 1
ATOM 805 C C . VAL A 1 105 ? 0.120 5.608 -1.490 1.00 98.56 105 VAL A C 1
ATOM 807 O O . VAL A 1 105 ? 0.823 4.912 -2.220 1.00 98.56 105 VAL A O 1
ATOM 810 N N . ASN A 1 106 ? 0.352 6.908 -1.309 1.00 98.19 106 ASN A N 1
ATOM 811 C CA . ASN A 1 106 ? 1.630 7.529 -1.631 1.00 98.19 106 ASN A CA 1
ATOM 812 C C . ASN A 1 106 ? 2.499 7.512 -0.385 1.00 98.19 106 ASN A C 1
ATOM 814 O O . ASN A 1 106 ? 2.154 8.127 0.624 1.00 98.19 106 ASN A O 1
ATOM 818 N N . MET A 1 107 ? 3.660 6.868 -0.469 1.00 97.69 107 MET A N 1
ATOM 819 C CA . MET A 1 107 ? 4.682 7.085 0.547 1.00 97.69 107 MET A CA 1
ATOM 820 C C . MET A 1 107 ? 5.076 8.567 0.572 1.00 97.69 107 MET A C 1
ATOM 822 O O . MET A 1 107 ? 4.936 9.286 -0.424 1.00 97.69 107 MET A O 1
ATOM 826 N N . ARG A 1 108 ? 5.552 9.041 1.7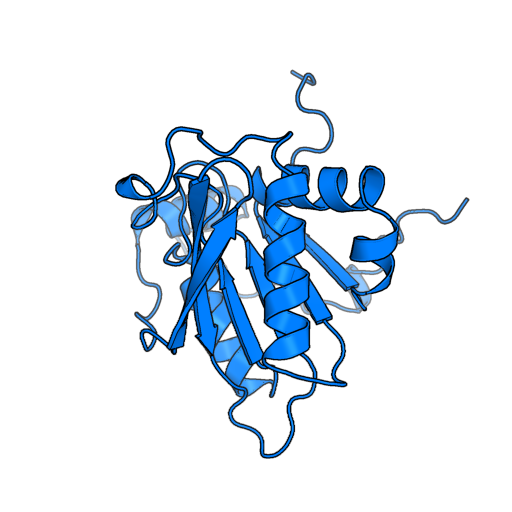26 1.00 97.06 108 ARG A N 1
ATOM 827 C CA . ARG A 1 108 ? 5.830 10.461 1.961 1.00 97.06 108 ARG A CA 1
ATOM 828 C C . ARG A 1 108 ? 6.681 11.069 0.841 1.00 97.06 108 ARG A C 1
ATOM 830 O O . ARG A 1 108 ? 7.765 10.581 0.531 1.00 97.06 108 ARG A O 1
ATOM 837 N N . GLY A 1 109 ? 6.198 12.155 0.242 1.00 96.38 109 GLY A N 1
ATOM 838 C CA . GLY A 1 109 ? 6.910 12.852 -0.831 1.00 96.38 109 GLY A CA 1
ATOM 839 C C . GLY A 1 109 ? 6.918 12.126 -2.185 1.00 96.38 109 GLY A C 1
ATOM 840 O O . GLY A 1 109 ? 7.666 12.535 -3.069 1.00 96.38 109 GLY A O 1
ATOM 841 N N . ALA A 1 110 ? 6.111 11.080 -2.381 1.00 96.88 110 ALA A N 1
ATOM 842 C CA . ALA A 1 110 ? 6.004 10.364 -3.652 1.00 96.88 110 ALA A CA 1
ATOM 843 C C . ALA A 1 110 ? 4.892 10.911 -4.563 1.00 96.88 110 ALA A C 1
ATOM 845 O O . ALA A 1 110 ? 3.816 11.292 -4.101 1.00 96.88 110 ALA A O 1
ATOM 846 N N . GLY A 1 111 ? 5.141 10.895 -5.877 1.00 94.88 111 GLY A N 1
ATOM 847 C CA . GLY A 1 111 ? 4.152 11.193 -6.918 1.00 94.88 111 GLY A CA 1
ATOM 848 C C . GLY A 1 111 ? 3.354 12.485 -6.679 1.00 94.88 111 GLY A C 1
ATOM 849 O O . GLY A 1 111 ? 3.962 13.523 -6.400 1.00 94.88 111 GLY A O 1
ATOM 850 N N . PRO A 1 112 ? 2.008 12.452 -6.766 1.00 94.38 112 PRO A N 1
ATOM 851 C CA . PRO A 1 112 ? 1.173 13.641 -6.573 1.00 94.38 112 PRO A CA 1
ATOM 852 C C . PRO A 1 112 ? 1.274 14.223 -5.154 1.00 94.38 112 PRO A C 1
ATOM 854 O O . PRO A 1 112 ? 0.977 15.397 -4.952 1.00 94.38 112 PRO A O 1
ATOM 857 N N . ALA A 1 113 ? 1.765 13.446 -4.182 1.00 94.69 113 ALA A N 1
ATOM 858 C CA . ALA A 1 113 ? 2.004 13.906 -2.819 1.00 94.69 113 ALA A CA 1
ATOM 859 C C . ALA A 1 113 ? 3.339 14.652 -2.645 1.00 94.69 113 ALA A C 1
ATOM 861 O O . ALA A 1 113 ? 3.612 15.169 -1.563 1.00 94.69 113 ALA A O 1
ATOM 862 N N . ARG A 1 114 ? 4.197 14.734 -3.676 1.00 96.19 114 ARG A N 1
ATOM 863 C CA . ARG A 1 114 ? 5.511 15.393 -3.572 1.00 96.19 114 ARG A CA 1
ATOM 864 C C . ARG A 1 114 ? 5.449 16.834 -3.041 1.00 96.19 114 ARG A C 1
ATOM 866 O O . ARG A 1 114 ? 6.297 17.150 -2.203 1.00 96.19 114 ARG A O 1
ATOM 873 N N . PRO A 1 115 ? 4.502 17.697 -3.467 1.00 97.38 115 PRO A N 1
ATOM 874 C CA . PRO A 1 115 ? 4.380 19.061 -2.944 1.00 97.38 115 PRO A CA 1
ATOM 875 C C . PRO A 1 115 ? 3.853 19.125 -1.504 1.00 97.38 115 PRO A C 1
ATOM 877 O O . PRO A 1 115 ? 3.882 20.188 -0.893 1.00 97.38 115 PRO A O 1
ATOM 880 N N . LEU A 1 116 ? 3.344 18.010 -0.971 1.00 97.19 116 LEU A N 1
ATOM 881 C CA . LEU A 1 116 ? 2.715 17.935 0.346 1.00 97.19 116 LEU A CA 1
ATOM 882 C C . LEU A 1 116 ? 3.708 17.609 1.470 1.00 97.19 116 LEU A C 1
ATOM 884 O O . LEU A 1 116 ? 3.328 17.633 2.637 1.00 97.19 116 LEU A O 1
ATOM 888 N N . ALA A 1 117 ? 4.963 17.299 1.133 1.00 96.75 117 ALA A N 1
ATOM 889 C CA . ALA A 1 117 ? 5.975 16.892 2.096 1.00 96.75 117 ALA A CA 1
ATOM 890 C C . ALA A 1 117 ? 7.329 17.555 1.827 1.00 96.75 117 ALA A C 1
ATOM 892 O O . ALA A 1 117 ? 7.789 17.666 0.685 1.00 96.75 117 ALA A O 1
ATOM 893 N N . ARG A 1 118 ? 8.011 17.955 2.902 1.00 96.31 118 ARG A N 1
ATOM 894 C CA . ARG A 1 118 ? 9.398 18.438 2.838 1.00 96.31 118 ARG A CA 1
ATOM 895 C C . ARG A 1 118 ? 10.384 17.274 2.826 1.00 96.31 118 ARG A C 1
ATOM 897 O O . ARG A 1 118 ? 11.445 17.394 2.215 1.00 96.31 118 ARG A O 1
ATOM 904 N N . LYS A 1 119 ? 10.034 16.153 3.467 1.00 94.19 119 LYS A N 1
ATOM 905 C CA . LYS A 1 119 ? 10.836 14.920 3.479 1.00 94.19 119 LYS A CA 1
ATOM 906 C C . LYS A 1 119 ? 10.445 13.979 2.331 1.00 94.19 119 LYS A C 1
ATOM 908 O O . LYS A 1 119 ? 9.401 14.133 1.701 1.00 94.19 119 LYS A O 1
ATOM 913 N N . THR A 1 120 ? 11.300 12.991 2.076 1.00 94.44 120 THR A N 1
ATOM 914 C CA . THR A 1 120 ? 11.069 11.907 1.110 1.00 94.44 120 THR A CA 1
ATOM 915 C C . THR A 1 120 ? 11.088 10.556 1.815 1.00 94.44 120 THR A C 1
ATOM 917 O O . THR A 1 120 ? 11.767 10.395 2.830 1.00 94.44 120 THR A O 1
ATOM 920 N N . TYR A 1 121 ? 10.375 9.580 1.260 1.00 93.88 121 TYR A N 1
ATOM 921 C CA . TYR A 1 121 ? 10.421 8.194 1.711 1.00 93.88 121 TYR A CA 1
ATOM 922 C C . TYR A 1 121 ? 11.785 7.541 1.442 1.00 93.88 121 TYR A C 1
ATOM 924 O O . TYR A 1 121 ? 12.535 7.942 0.549 1.00 93.88 121 TYR A O 1
ATOM 932 N N . SER A 1 122 ? 12.089 6.511 2.228 1.00 93.06 122 SER A N 1
ATOM 933 C CA . SER A 1 122 ? 13.257 5.636 2.091 1.00 93.06 122 SER A CA 1
ATOM 934 C C . SER A 1 122 ? 12.962 4.283 2.754 1.00 93.06 122 SER A C 1
ATOM 936 O O . SER A 1 122 ? 11.875 4.091 3.299 1.00 93.06 122 SER A O 1
ATOM 938 N N . ALA A 1 123 ? 13.924 3.355 2.762 1.00 90.31 123 ALA A N 1
ATOM 939 C CA . ALA A 1 123 ? 13.773 2.061 3.440 1.00 90.31 123 ALA A CA 1
ATOM 940 C C . ALA A 1 123 ? 13.445 2.191 4.941 1.00 90.31 123 ALA A C 1
ATOM 942 O O . ALA A 1 123 ? 12.798 1.314 5.503 1.00 90.31 123 ALA A O 1
ATOM 943 N N . VAL A 1 124 ? 13.868 3.282 5.588 1.00 89.75 124 VAL A N 1
ATOM 944 C CA . VAL A 1 124 ? 13.638 3.526 7.023 1.00 89.75 124 VAL A CA 1
ATOM 945 C C . VAL A 1 124 ? 12.364 4.333 7.300 1.00 89.75 124 VAL A C 1
ATOM 947 O O . VAL A 1 124 ? 12.077 4.661 8.444 1.00 89.75 124 VAL A O 1
ATOM 950 N N . ALA A 1 125 ? 11.567 4.653 6.275 1.00 90.38 125 ALA A N 1
ATOM 951 C CA . ALA A 1 125 ? 10.331 5.427 6.420 1.00 90.38 125 ALA A CA 1
ATOM 952 C C . ALA A 1 125 ? 9.132 4.579 6.904 1.00 90.38 125 ALA A C 1
ATOM 954 O O . ALA A 1 125 ? 7.992 4.853 6.539 1.00 90.38 125 ALA A O 1
ATOM 955 N N . GLY A 1 126 ? 9.372 3.542 7.716 1.00 93.25 126 GLY A N 1
ATOM 956 C CA . GLY A 1 126 ? 8.325 2.634 8.197 1.00 93.25 126 GLY A CA 1
ATOM 957 C C . GLY A 1 126 ? 7.261 3.335 9.048 1.00 93.25 126 GLY A C 1
ATOM 958 O O . GLY A 1 126 ? 6.077 3.041 8.913 1.00 93.25 126 GLY A O 1
ATOM 959 N N . ALA A 1 127 ? 7.654 4.327 9.852 1.00 96.75 127 ALA A N 1
ATOM 960 C CA . ALA A 1 127 ? 6.726 5.108 10.674 1.00 96.75 127 ALA A CA 1
ATOM 961 C C . ALA A 1 127 ? 5.624 5.806 9.852 1.00 96.75 127 ALA A C 1
ATOM 963 O O . ALA A 1 127 ? 4.491 5.917 10.316 1.00 96.75 127 ALA A O 1
ATOM 964 N N . ASP A 1 128 ? 5.914 6.199 8.606 1.00 97.06 128 ASP A N 1
ATOM 965 C CA . ASP A 1 128 ? 4.943 6.852 7.718 1.00 97.06 128 ASP A CA 1
ATOM 966 C C . ASP A 1 128 ? 3.862 5.895 7.196 1.00 97.06 128 ASP A C 1
ATOM 968 O O . ASP A 1 128 ? 2.881 6.340 6.604 1.00 97.06 128 ASP A O 1
ATOM 972 N N . LEU A 1 129 ? 4.014 4.584 7.405 1.00 98.25 129 LEU A N 1
ATOM 973 C CA . LEU A 1 129 ? 3.003 3.596 7.034 1.00 98.25 129 LEU A CA 1
ATOM 974 C C . LEU A 1 129 ? 1.952 3.379 8.130 1.00 98.25 129 LEU A C 1
ATOM 976 O O . LEU A 1 129 ? 0.850 2.920 7.826 1.00 98.25 129 LEU A O 1
ATOM 980 N N . VAL A 1 130 ? 2.249 3.752 9.381 1.00 98.50 130 VAL A N 1
ATOM 981 C CA . VAL A 1 130 ? 1.322 3.598 10.514 1.00 98.50 130 VAL A CA 1
ATOM 982 C C . VAL A 1 130 ? -0.004 4.341 10.289 1.00 98.50 130 VAL A C 1
ATOM 984 O O . VAL A 1 130 ? -1.050 3.697 10.409 1.00 98.50 130 VAL A O 1
ATOM 987 N N . PRO A 1 131 ? -0.016 5.621 9.862 1.00 98.50 131 PRO A N 1
ATOM 988 C CA . PRO A 1 131 ? -1.269 6.351 9.670 1.00 98.50 131 PRO A CA 1
ATOM 989 C C . PRO A 1 131 ? -2.172 5.750 8.583 1.00 98.50 131 PRO A C 1
ATOM 991 O O . PRO A 1 131 ? -3.393 5.879 8.645 1.00 98.50 131 PRO A O 1
ATOM 994 N N . PHE A 1 132 ? -1.612 5.041 7.597 1.00 98.69 132 PHE A N 1
ATOM 995 C CA . PHE A 1 132 ? -2.425 4.345 6.597 1.00 98.69 132 PHE A CA 1
ATOM 996 C C . PHE A 1 132 ? -3.165 3.136 7.174 1.00 98.69 132 PHE A C 1
ATOM 998 O O . PHE A 1 132 ? -4.276 2.841 6.733 1.00 98.69 132 PHE A O 1
ATOM 1005 N N . VAL A 1 133 ? -2.598 2.459 8.178 1.00 98.69 133 VAL A N 1
ATOM 1006 C CA . VAL A 1 133 ? -3.291 1.383 8.905 1.00 98.69 133 VAL A CA 1
ATOM 1007 C C . VAL A 1 133 ? -4.455 1.952 9.719 1.00 98.69 133 VAL A C 1
ATOM 1009 O O . VAL A 1 133 ? -5.532 1.354 9.750 1.00 98.69 133 VAL A O 1
ATOM 1012 N N . ASP A 1 134 ? -4.278 3.133 10.317 1.00 98.31 134 ASP A N 1
ATOM 1013 C CA . ASP A 1 134 ? -5.350 3.850 11.015 1.00 98.31 134 ASP A CA 1
ATOM 1014 C C . ASP A 1 134 ? -6.487 4.243 10.080 1.00 98.31 134 ASP A C 1
ATOM 1016 O O . ASP A 1 134 ? -7.650 3.941 10.357 1.00 98.31 134 ASP A O 1
ATOM 1020 N N . VAL A 1 135 ? -6.151 4.841 8.936 1.00 98.56 135 VAL A N 1
ATOM 1021 C CA . VAL A 1 135 ? -7.131 5.188 7.905 1.00 98.56 135 VAL A CA 1
ATOM 1022 C C . VAL A 1 135 ? -7.869 3.951 7.408 1.00 98.56 135 VAL A C 1
ATOM 1024 O O . VAL A 1 135 ? -9.095 3.977 7.335 1.00 98.56 135 VAL A O 1
ATOM 1027 N N . ALA A 1 136 ? -7.168 2.860 7.095 1.00 98.44 136 ALA A N 1
ATOM 1028 C CA . ALA A 1 136 ? -7.808 1.639 6.613 1.00 98.44 136 ALA A CA 1
ATOM 1029 C C . ALA A 1 136 ? -8.799 1.068 7.643 1.00 98.44 136 ALA A C 1
ATOM 1031 O O . ALA A 1 136 ? -9.916 0.709 7.276 1.00 98.44 136 ALA A O 1
ATOM 1032 N N . ALA A 1 137 ? -8.427 1.058 8.929 1.00 98.12 137 ALA A N 1
ATOM 1033 C CA . ALA A 1 137 ? -9.304 0.625 10.017 1.00 98.12 137 ALA A CA 1
ATOM 1034 C C . ALA A 1 137 ? -10.541 1.522 10.183 1.00 98.12 137 ALA A C 1
ATOM 1036 O O . ALA A 1 137 ? -11.620 1.031 10.505 1.00 98.12 137 ALA A O 1
ATOM 1037 N N . ALA A 1 138 ? -10.386 2.835 9.993 1.00 97.81 138 ALA A N 1
ATOM 1038 C CA . ALA A 1 138 ? -11.481 3.793 10.116 1.00 97.81 138 ALA A CA 1
ATOM 1039 C C . ALA A 1 138 ? -12.440 3.742 8.917 1.00 97.81 138 ALA A C 1
ATOM 1041 O O . ALA A 1 138 ? -13.649 3.898 9.084 1.00 97.81 138 ALA A O 1
ATOM 1042 N N . ARG A 1 139 ? -11.906 3.526 7.709 1.00 96.94 139 ARG A N 1
ATOM 1043 C CA . ARG A 1 139 ? -12.678 3.476 6.460 1.00 96.94 139 ARG A CA 1
ATOM 1044 C C . ARG A 1 139 ? -13.431 2.164 6.266 1.00 96.94 139 ARG A C 1
ATOM 1046 O O . ARG A 1 139 ? -14.491 2.174 5.649 1.00 96.94 139 ARG A O 1
ATOM 1053 N N . ASP A 1 140 ? -12.908 1.064 6.798 1.00 95.62 140 ASP A N 1
ATOM 1054 C CA . ASP A 1 140 ? -13.537 -0.256 6.729 1.00 95.62 140 ASP A CA 1
ATOM 1055 C C . ASP A 1 140 ? -13.541 -0.902 8.133 1.00 95.62 140 ASP A C 1
ATOM 1057 O O . ASP A 1 140 ? -12.692 -1.736 8.463 1.00 95.62 140 ASP A O 1
ATOM 1061 N N . PRO A 1 141 ? -14.430 -0.451 9.037 1.00 95.94 141 PRO A N 1
ATOM 1062 C CA . PRO A 1 141 ? -14.383 -0.850 10.437 1.00 95.94 141 PRO A CA 1
ATOM 1063 C C . PRO A 1 141 ? -14.780 -2.317 10.641 1.00 95.94 141 PRO A C 1
ATOM 1065 O O . PRO A 1 141 ? -15.809 -2.793 10.160 1.00 95.94 141 PRO A O 1
ATOM 1068 N N . GLY A 1 142 ? -13.986 -3.029 11.444 1.00 95.25 142 GLY A N 1
ATOM 1069 C CA . GLY A 1 142 ? -14.286 -4.400 11.871 1.00 95.25 142 GLY A CA 1
ATOM 1070 C C . GLY A 1 142 ? -13.987 -5.487 10.833 1.00 95.25 142 GLY A C 1
ATOM 1071 O O . GLY A 1 142 ? -14.415 -6.628 11.025 1.00 95.25 142 GLY A O 1
ATOM 1072 N N . VAL A 1 143 ? -13.262 -5.165 9.758 1.00 97.06 143 VAL A N 1
ATOM 1073 C CA . VAL A 1 143 ? -12.748 -6.150 8.793 1.00 97.06 143 VAL A CA 1
ATOM 1074 C C . VAL A 1 143 ? -11.236 -6.356 8.971 1.00 97.06 143 VAL A C 1
ATOM 1076 O O . VAL A 1 143 ? -10.551 -5.470 9.486 1.00 97.06 143 VAL A O 1
ATOM 1079 N N . PRO A 1 144 ? -10.678 -7.514 8.571 1.00 98.19 144 PRO A N 1
ATOM 1080 C CA . PRO A 1 144 ? -9.234 -7.723 8.607 1.00 98.19 144 PRO A CA 1
ATOM 1081 C C . PRO A 1 144 ? -8.500 -6.775 7.649 1.00 98.19 144 PRO A C 1
ATOM 1083 O O . PRO A 1 144 ? -8.942 -6.534 6.524 1.00 98.19 144 PRO A O 1
ATOM 1086 N N . LEU A 1 145 ? -7.347 -6.272 8.087 1.00 98.75 145 LEU A N 1
ATOM 1087 C CA . LEU A 1 145 ? -6.484 -5.401 7.292 1.00 98.75 145 LEU A CA 1
ATOM 1088 C C . LEU A 1 145 ? -5.297 -6.185 6.746 1.00 98.75 145 LEU A C 1
ATOM 1090 O O . LEU A 1 145 ? -4.694 -6.987 7.457 1.00 98.75 145 LEU A O 1
ATOM 1094 N N . PHE A 1 146 ? -4.930 -5.922 5.501 1.00 98.62 146 PHE A N 1
ATOM 1095 C CA . PHE A 1 146 ? -3.782 -6.527 4.844 1.00 98.62 146 PHE A CA 1
ATOM 1096 C C . PHE A 1 146 ? -2.896 -5.437 4.261 1.00 98.62 146 PHE A C 1
ATOM 1098 O O . PHE A 1 146 ? -3.397 -4.424 3.780 1.00 98.62 146 PHE A O 1
ATOM 1105 N N . MET A 1 147 ? -1.584 -5.650 4.255 1.00 98.69 147 MET A N 1
ATOM 1106 C CA . MET A 1 147 ? -0.645 -4.762 3.570 1.00 98.69 147 MET A CA 1
ATOM 1107 C C . MET A 1 147 ? 0.035 -5.510 2.428 1.00 98.69 147 MET A C 1
ATOM 1109 O O . MET A 1 147 ? 0.579 -6.591 2.636 1.00 98.69 147 MET A O 1
ATOM 1113 N N . MET A 1 148 ? 0.014 -4.940 1.226 1.00 98.38 148 MET A N 1
ATOM 1114 C CA . MET A 1 148 ? 0.758 -5.443 0.075 1.00 98.38 148 MET A CA 1
ATOM 1115 C C . MET A 1 148 ? 1.769 -4.389 -0.363 1.00 98.38 148 MET A C 1
ATOM 1117 O O . MET A 1 148 ? 1.386 -3.306 -0.803 1.00 98.38 148 MET A O 1
ATOM 1121 N N . ALA A 1 149 ? 3.055 -4.706 -0.250 1.00 97.75 149 ALA A N 1
ATOM 1122 C CA . ALA A 1 149 ? 4.132 -3.747 -0.437 1.00 97.75 149 ALA A CA 1
ATOM 1123 C C . ALA A 1 149 ? 5.201 -4.257 -1.413 1.00 97.75 149 ALA A C 1
ATOM 1125 O O . ALA A 1 149 ? 5.611 -5.416 -1.363 1.00 97.75 149 ALA A O 1
ATOM 1126 N N . HIS A 1 150 ? 5.658 -3.385 -2.311 1.00 95.75 150 HIS A N 1
ATOM 1127 C CA . HIS A 1 150 ? 6.576 -3.756 -3.391 1.00 95.75 150 HIS A CA 1
ATOM 1128 C C . HIS A 1 150 ? 7.963 -3.151 -3.195 1.00 95.75 150 HIS A C 1
ATOM 1130 O O . HIS A 1 150 ? 8.096 -1.963 -2.897 1.00 95.75 150 HIS A O 1
ATOM 1136 N N . SER A 1 151 ? 9.006 -3.944 -3.449 1.00 94.12 151 SER A N 1
ATOM 1137 C CA . SER A 1 151 ? 10.401 -3.497 -3.479 1.00 94.12 151 SER A CA 1
ATOM 1138 C C . SER A 1 151 ? 10.763 -2.686 -2.223 1.00 94.12 151 SER A C 1
ATOM 1140 O O . SER A 1 151 ? 10.555 -3.184 -1.115 1.00 94.12 151 SER A O 1
ATOM 1142 N N . LEU A 1 152 ? 11.240 -1.444 -2.378 1.00 95.88 152 LEU A N 1
ATOM 1143 C CA . LEU A 1 152 ? 11.577 -0.536 -1.275 1.00 95.88 152 LEU A CA 1
ATOM 1144 C C . LEU A 1 152 ? 10.416 -0.310 -0.291 1.00 95.88 152 LEU A C 1
ATOM 1146 O O . LEU A 1 152 ? 10.650 -0.206 0.911 1.00 95.88 152 LEU A O 1
ATOM 1150 N N . GLY A 1 153 ? 9.171 -0.264 -0.777 1.00 97.19 153 GLY A N 1
ATOM 1151 C CA . GLY A 1 153 ? 7.997 -0.143 0.088 1.00 97.19 153 GLY A CA 1
ATOM 1152 C C . GLY A 1 153 ? 7.810 -1.366 0.981 1.00 97.19 153 GLY A C 1
ATOM 1153 O O . GLY A 1 153 ? 7.362 -1.233 2.114 1.00 97.19 153 GLY A O 1
ATOM 1154 N N . GLY A 1 154 ? 8.210 -2.552 0.512 1.00 97.12 154 GLY A N 1
ATOM 1155 C CA . GLY A 1 154 ? 8.221 -3.757 1.339 1.00 97.12 154 GLY A CA 1
ATOM 1156 C C . GLY A 1 154 ? 9.280 -3.705 2.436 1.00 97.12 154 GLY A C 1
ATOM 1157 O O . GLY A 1 154 ? 8.997 -4.114 3.556 1.00 97.12 154 GLY A O 1
ATOM 1158 N N . THR A 1 155 ? 10.460 -3.137 2.168 1.00 96.94 155 THR A N 1
ATOM 1159 C CA . THR A 1 155 ? 11.483 -2.932 3.207 1.00 96.94 155 THR A CA 1
ATOM 1160 C C . THR A 1 155 ? 10.961 -1.965 4.271 1.00 96.94 155 THR A C 1
ATOM 1162 O O . THR A 1 155 ? 11.057 -2.252 5.461 1.00 96.94 155 THR A O 1
ATOM 1165 N N . ALA A 1 156 ? 10.322 -0.865 3.854 1.00 97.06 156 ALA A N 1
ATOM 1166 C CA . ALA A 1 156 ? 9.676 0.073 4.771 1.00 97.06 156 ALA A CA 1
ATOM 1167 C C . ALA A 1 156 ? 8.541 -0.582 5.582 1.00 97.06 156 ALA A C 1
ATOM 1169 O O . ALA A 1 156 ? 8.433 -0.333 6.779 1.00 97.06 156 ALA A O 1
ATOM 1170 N N . ALA A 1 157 ? 7.731 -1.450 4.967 1.00 98.00 157 ALA A N 1
ATOM 1171 C CA . ALA A 1 157 ? 6.658 -2.185 5.640 1.00 98.00 157 ALA A CA 1
ATOM 1172 C C . ALA A 1 157 ? 7.182 -3.199 6.670 1.00 98.00 157 ALA A C 1
ATOM 1174 O O . ALA A 1 157 ? 6.639 -3.302 7.770 1.00 98.00 157 ALA A O 1
ATOM 1175 N N . LEU A 1 158 ? 8.264 -3.915 6.352 1.00 97.38 158 LEU A N 1
ATOM 1176 C CA . LEU A 1 158 ? 8.923 -4.818 7.298 1.00 97.38 158 LEU A CA 1
ATOM 1177 C C . LEU A 1 158 ? 9.537 -4.046 8.468 1.00 97.38 158 LEU A C 1
ATOM 1179 O O . LEU A 1 158 ? 9.328 -4.431 9.615 1.00 97.38 158 LEU A O 1
ATOM 1183 N N . ASN A 1 159 ? 10.214 -2.928 8.197 1.00 96.62 159 ASN A N 1
ATOM 1184 C CA . ASN A 1 159 ? 10.745 -2.058 9.246 1.00 96.62 159 ASN A CA 1
ATOM 1185 C C . ASN A 1 159 ? 9.620 -1.473 10.110 1.00 96.62 159 ASN A C 1
ATOM 1187 O O . ASN A 1 159 ? 9.708 -1.530 11.330 1.00 96.62 159 ASN A O 1
ATOM 1191 N N . MET A 1 160 ? 8.503 -1.030 9.511 1.00 97.94 160 MET A N 1
ATOM 1192 C CA . MET A 1 160 ? 7.308 -0.631 10.265 1.00 97.94 160 MET A CA 1
ATOM 1193 C C . MET A 1 160 ? 6.848 -1.754 11.197 1.00 97.94 160 MET A C 1
ATOM 1195 O O . MET A 1 160 ? 6.518 -1.494 12.349 1.00 97.94 160 MET A O 1
ATOM 1199 N N . ALA A 1 161 ? 6.813 -2.999 10.719 1.00 97.50 161 ALA A N 1
ATOM 1200 C CA . ALA A 1 161 ? 6.345 -4.111 11.531 1.00 97.50 161 ALA A CA 1
ATOM 1201 C C . ALA A 1 161 ? 7.266 -4.426 12.721 1.00 97.50 161 ALA A C 1
ATOM 1203 O O . ALA A 1 161 ? 6.776 -4.838 13.774 1.00 97.50 161 ALA A O 1
ATOM 1204 N N . LEU A 1 162 ? 8.574 -4.213 12.561 1.00 96.25 162 LEU A N 1
ATOM 1205 C CA . LEU A 1 162 ? 9.575 -4.383 13.614 1.00 96.25 162 LEU A CA 1
ATOM 1206 C C . LEU A 1 162 ? 9.547 -3.229 14.626 1.00 96.25 162 LEU A C 1
ATOM 1208 O O . LEU A 1 162 ? 9.537 -3.475 15.831 1.00 96.25 162 LEU A O 1
ATOM 1212 N N . ASP A 1 163 ? 9.481 -1.989 14.141 1.00 97.50 163 ASP A N 1
ATOM 1213 C CA . ASP A 1 163 ? 9.559 -0.777 14.965 1.00 97.50 163 ASP A CA 1
ATOM 1214 C C . ASP A 1 163 ? 8.214 -0.434 15.632 1.00 97.50 163 ASP A C 1
ATOM 1216 O O . ASP A 1 163 ? 8.168 0.153 16.715 1.00 97.50 163 ASP A O 1
ATOM 1220 N N . HIS A 1 164 ? 7.099 -0.835 15.011 1.00 97.81 164 HIS A N 1
ATOM 1221 C CA . HIS A 1 164 ? 5.729 -0.572 15.458 1.00 97.81 164 HIS A CA 1
ATOM 1222 C C . HIS A 1 164 ? 4.907 -1.874 15.566 1.00 97.81 164 HIS A C 1
ATOM 1224 O O . HIS A 1 164 ? 3.900 -2.045 14.866 1.00 97.81 164 HIS A O 1
ATOM 1230 N N . PRO A 1 165 ? 5.261 -2.798 16.482 1.00 97.38 165 PRO A N 1
ATOM 1231 C CA . PRO A 1 165 ? 4.615 -4.111 16.587 1.00 97.38 165 PRO A CA 1
ATOM 1232 C C . PRO A 1 165 ? 3.117 -4.032 16.916 1.00 97.38 165 PRO A C 1
ATOM 1234 O O . PRO A 1 165 ? 2.346 -4.891 16.495 1.00 97.38 165 PRO A O 1
ATOM 1237 N N . GLN A 1 166 ? 2.677 -2.980 17.618 1.00 97.81 166 GLN A N 1
ATOM 1238 C CA . GLN A 1 166 ? 1.254 -2.729 17.888 1.00 97.81 166 GLN A CA 1
ATOM 1239 C C . GLN A 1 166 ? 0.466 -2.445 16.601 1.00 97.81 166 GLN A C 1
ATOM 1241 O O . GLN A 1 166 ? -0.671 -2.888 16.451 1.00 97.81 166 GLN A O 1
ATOM 1246 N N . THR A 1 167 ? 1.078 -1.738 15.648 1.00 97.88 167 THR A N 1
ATOM 1247 C CA . THR A 1 167 ? 0.490 -1.499 14.326 1.00 97.88 167 THR A CA 1
ATOM 1248 C C . THR A 1 167 ? 0.477 -2.787 13.510 1.00 97.88 167 THR A C 1
ATOM 1250 O O . THR A 1 167 ? -0.549 -3.125 12.925 1.00 97.88 167 THR A O 1
ATOM 1253 N N . ALA A 1 168 ? 1.573 -3.553 13.517 1.00 97.38 168 ALA A N 1
ATOM 1254 C CA . ALA A 1 168 ? 1.632 -4.840 12.825 1.00 97.38 168 ALA A CA 1
ATOM 1255 C C . ALA A 1 168 ? 0.594 -5.843 13.340 1.00 97.38 168 ALA A C 1
ATOM 1257 O O . ALA A 1 168 ? -0.016 -6.542 12.539 1.00 97.38 168 ALA A O 1
ATOM 1258 N N . ALA A 1 169 ? 0.330 -5.871 14.649 1.00 97.50 169 ALA A N 1
ATOM 1259 C CA . ALA A 1 169 ? -0.683 -6.739 15.250 1.00 97.50 169 ALA A CA 1
ATOM 1260 C C . ALA A 1 169 ? -2.117 -6.454 14.759 1.00 97.50 169 ALA A C 1
ATOM 1262 O O . ALA A 1 169 ? -3.001 -7.292 14.923 1.00 97.50 169 ALA A O 1
ATOM 1263 N N . ARG A 1 170 ? -2.360 -5.286 14.147 1.00 97.94 170 ARG A N 1
ATOM 1264 C CA . ARG A 1 170 ? -3.647 -4.934 13.522 1.00 97.94 170 ARG A CA 1
ATOM 1265 C C . ARG A 1 170 ? -3.770 -5.426 12.082 1.00 97.94 170 ARG A C 1
ATOM 1267 O O . ARG A 1 170 ? -4.867 -5.387 11.527 1.00 97.94 170 ARG A O 1
ATOM 1274 N N . LEU A 1 171 ? -2.675 -5.878 11.474 1.00 98.50 171 LEU A N 1
ATOM 1275 C CA . LEU A 1 171 ? -2.689 -6.509 10.163 1.00 98.50 171 LEU A CA 1
ATOM 1276 C C . LEU A 1 171 ? -2.956 -8.008 10.331 1.00 98.50 171 LEU A C 1
ATOM 1278 O O . LEU A 1 171 ? -2.240 -8.712 11.035 1.00 98.50 171 LEU A O 1
ATOM 1282 N N . ALA A 1 172 ? -3.970 -8.509 9.632 1.00 98.12 172 ALA A N 1
ATOM 1283 C CA . ALA A 1 172 ? -4.236 -9.939 9.513 1.00 98.12 172 ALA A CA 1
ATOM 1284 C C . ALA A 1 172 ? -3.199 -10.647 8.624 1.00 98.12 172 ALA A C 1
ATOM 1286 O O . ALA A 1 172 ? -3.041 -11.864 8.698 1.00 98.12 172 ALA A O 1
ATOM 1287 N N . GLY A 1 173 ? -2.488 -9.895 7.780 1.00 97.06 173 GLY A N 1
ATOM 1288 C CA . GLY A 1 173 ? -1.388 -10.409 6.978 1.00 97.06 173 GLY A CA 1
ATOM 1289 C C . GLY A 1 173 ? -0.653 -9.313 6.216 1.00 97.06 173 GLY A C 1
ATOM 1290 O O . GLY A 1 173 ? -1.177 -8.221 5.985 1.00 97.06 173 GLY A O 1
ATOM 1291 N N . MET A 1 174 ? 0.570 -9.625 5.801 1.00 97.19 174 MET A N 1
ATOM 1292 C CA . MET A 1 174 ? 1.399 -8.751 4.982 1.00 97.19 174 MET A CA 1
ATOM 1293 C C . MET A 1 174 ? 2.049 -9.559 3.860 1.00 97.19 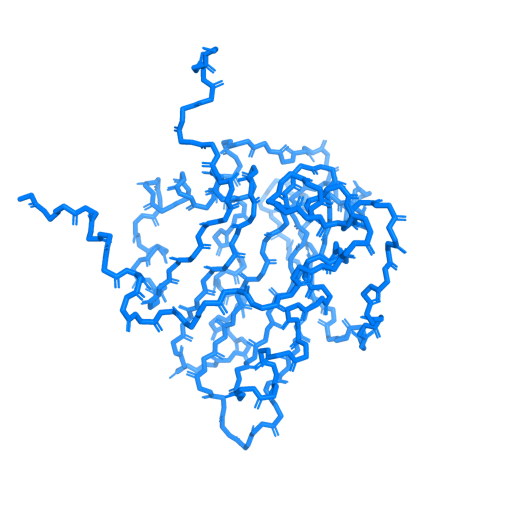174 MET A C 1
ATOM 1295 O O . MET A 1 174 ? 2.568 -10.649 4.095 1.00 97.19 174 MET A O 1
ATOM 1299 N N . VAL A 1 175 ? 2.018 -9.014 2.647 1.00 96.31 175 VAL A N 1
ATOM 1300 C CA . VAL A 1 175 ? 2.655 -9.573 1.455 1.00 96.31 175 VAL A CA 1
ATOM 1301 C C . VAL A 1 175 ? 3.699 -8.580 0.970 1.00 96.31 175 VAL A C 1
ATOM 1303 O O . VAL A 1 175 ? 3.383 -7.423 0.695 1.00 96.31 175 VAL A O 1
ATOM 1306 N N . VAL A 1 176 ? 4.942 -9.036 0.853 1.00 95.50 176 VAL A N 1
ATOM 1307 C CA . VAL A 1 176 ? 6.058 -8.232 0.349 1.00 95.50 176 VAL A CA 1
ATOM 1308 C C . VAL A 1 176 ? 6.605 -8.860 -0.930 1.00 95.50 176 VAL A C 1
ATOM 1310 O O . VAL A 1 176 ? 6.833 -10.068 -0.980 1.00 95.50 176 VAL A O 1
ATOM 1313 N N . VAL A 1 177 ? 6.761 -8.063 -1.989 1.00 92.69 177 VAL A N 1
ATOM 1314 C CA . VAL A 1 177 ? 7.100 -8.554 -3.337 1.00 92.69 177 VAL A CA 1
ATOM 1315 C C . VAL A 1 177 ? 8.387 -7.905 -3.826 1.00 92.69 177 VAL A C 1
ATOM 1317 O O . VAL A 1 177 ? 8.471 -6.681 -3.924 1.00 92.69 177 VAL A O 1
ATOM 1320 N N . GLY A 1 178 ? 9.390 -8.723 -4.163 1.00 89.81 178 GLY A N 1
ATOM 1321 C CA . GLY A 1 178 ? 10.684 -8.239 -4.663 1.00 89.81 178 GLY A CA 1
ATOM 1322 C C . GLY A 1 178 ? 11.420 -7.349 -3.658 1.00 89.81 178 GLY A C 1
ATOM 1323 O O . GLY A 1 178 ? 12.088 -6.396 -4.050 1.00 89.81 178 GLY A O 1
ATOM 1324 N N . THR A 1 179 ? 11.221 -7.604 -2.365 1.00 92.25 179 THR A N 1
ATOM 1325 C CA . THR A 1 179 ? 11.677 -6.750 -1.270 1.00 92.25 179 THR A CA 1
ATOM 1326 C C . THR A 1 179 ? 13.115 -7.062 -0.873 1.00 92.25 179 THR A C 1
ATOM 1328 O O . THR A 1 179 ? 13.382 -8.180 -0.429 1.00 92.25 179 THR A O 1
ATOM 1331 N N . PRO A 1 180 ? 14.037 -6.087 -0.972 1.00 90.19 180 PRO A N 1
ATOM 1332 C CA . PRO A 1 180 ? 15.374 -6.241 -0.419 1.00 90.19 180 PRO A CA 1
ATOM 1333 C C . PRO A 1 180 ? 15.297 -6.363 1.108 1.00 90.19 180 PRO A C 1
ATOM 1335 O O . PRO A 1 180 ? 14.760 -5.480 1.783 1.00 90.19 180 PRO A O 1
ATOM 1338 N N . LEU A 1 181 ? 15.808 -7.474 1.641 1.00 87.69 181 LEU A N 1
ATOM 1339 C CA . LEU A 1 181 ? 15.873 -7.728 3.086 1.00 87.69 181 LEU A CA 1
ATOM 1340 C C . LEU A 1 181 ? 17.186 -7.226 3.693 1.00 87.69 181 LEU A C 1
ATOM 1342 O O . LEU A 1 181 ? 17.201 -6.767 4.830 1.00 87.69 181 LEU A O 1
ATOM 1346 N N . ASP A 1 182 ? 18.265 -7.285 2.915 1.00 85.56 182 ASP A N 1
ATOM 1347 C CA . ASP A 1 182 ? 19.554 -6.692 3.241 1.00 85.56 182 ASP A CA 1
ATOM 1348 C C . ASP A 1 182 ? 19.844 -5.583 2.225 1.00 85.56 182 ASP A C 1
ATOM 1350 O O . ASP A 1 182 ? 19.997 -5.837 1.032 1.00 85.56 182 ASP A O 1
ATOM 1354 N N . MET A 1 183 ? 19.861 -4.339 2.704 1.00 76.56 183 MET A N 1
ATOM 1355 C CA . MET A 1 183 ? 20.101 -3.149 1.881 1.00 76.56 183 MET A CA 1
ATOM 1356 C C . MET A 1 183 ? 21.596 -2.884 1.643 1.00 76.56 183 MET A C 1
ATOM 1358 O O . MET A 1 183 ? 21.933 -1.959 0.907 1.00 76.56 183 MET A O 1
ATOM 1362 N N . VAL A 1 184 ? 22.478 -3.643 2.299 1.00 79.62 184 VAL A N 1
ATOM 1363 C CA . VAL A 1 184 ? 23.939 -3.485 2.255 1.00 79.62 184 VAL A CA 1
ATOM 1364 C C . VAL A 1 184 ? 24.607 -4.649 1.511 1.00 79.62 184 VAL A C 1
ATOM 1366 O O . VAL A 1 184 ? 25.763 -4.532 1.110 1.00 79.62 184 VAL A O 1
ATOM 1369 N N . ALA A 1 185 ? 23.887 -5.750 1.282 1.00 68.12 185 ALA A N 1
ATOM 1370 C CA . ALA A 1 185 ? 24.361 -6.862 0.467 1.00 68.12 185 ALA A CA 1
ATOM 1371 C C . ALA A 1 185 ? 24.629 -6.420 -0.985 1.00 68.12 185 ALA A C 1
ATOM 1373 O O . ALA A 1 185 ? 23.759 -5.849 -1.645 1.00 68.12 185 ALA A O 1
ATOM 1374 N N . THR A 1 186 ? 25.847 -6.693 -1.458 1.00 43.12 186 THR A N 1
ATOM 1375 C CA . THR A 1 186 ? 26.335 -6.420 -2.822 1.00 43.12 186 THR A CA 1
ATOM 1376 C C . THR A 1 186 ? 26.293 -7.652 -3.704 1.00 43.12 186 THR A C 1
ATOM 1378 O O . THR A 1 186 ? 26.729 -8.714 -3.202 1.00 43.12 186 THR A O 1
#

Sequence (186 aa):
MSFLRNDAADVIPPFGGERFPWIGGDLQTIRHFLRHDAPVPDSGEEVLIELDDGDRLLAAFHPATAVRSKGCVIAVHGLAGCMDAQHIWWLLPQVLAAGYSCLRVNMRGAGPARPLARKTYSAVAGADLVPFVDVAAARDPGVPLFMMAHSLGGTAALNMALDHPQTAARLAGMVVVGTPLDMVAT

Secondary structure (DSSP, 8-state):
-------HHHHS------BTTB-SHHHHHHHHHHH--PPPPP--EEEEEE-TTS-EEEEEEE--SSSS-S-EEEEE--TT--TT-HHHHHHHHHHHHHT-EEEEEEPTT-GGGGGG-SS---TTGGGGGHHHHHHHHHHSTTS-EEEEEETHHHHHHHHHHHH-HHHHTTEEEEEEES--S-SS--

Radius of gyration: 16.56 Å; chains: 1; bounding box: 49×46×44 Å